Protein AF-A0A7S2C2W9-F1 (afdb_monomer_lite)

Sequence (245 aa):
WGSRRIQLAVAEPKPKQRGDPPAAFAMTLRKVENWPIHRELLNRVEADGHKLEFSAQVSFFHRPSRSFFGSTWEGRSVKAEKMEPGENSIVKMSVTLNDLVFWYTYIDDKNTLAVIELVATEFDGAQQIKLAQYACGWTFLKPFGQIGCIAGNSTETQGAYVDVRNDRADLHSDESYSSTHIFKRTPRVLAFLSDAEFAQLDETAFEDTRIQYRVLQHQRLLQARHLIYENELVGPSDIVAGMRP

Organism: NCBI:txid236787

InterPro domains:
  IPR029775 NPH4 [PTHR31043] (22-244)

Secondary structure (DSSP, 8-state):
----------PPPPPPPTTPPPEEEEEEEEEEEEEEEEHHHHHHHHHTTEEEEEEEEEEEEETTTTEEEEEEEEPPPB--SEEEE-STTEEEEEEEEEEEEEEEES---TTEEEEEEEEEEEEETTT--EEEEEEEEEEEE--SS-SS---SS-S-----BPPTTSHHHHHT-----EEEEEESS-GGGGGT--HHHHHTGGGGEEEEEEEEEEEEE-TTHHHHTTSS-TT--B-TTS--TTS--

Foldseek 3Di:
DDDDDPPPPPPQDDFDDDPDDKFKKKKWFFKKWQQKDALVVVVVLVVLQKDKWKWKKKWKAQLVQLDTDADIDIADTHDFPDWDDDPPRIITTIDTRRWMKMAIAPAADQRMKIKMWIKMWIANNVPRDTDDIDTRFIDIDRQHNDPAFDADPDPDGGAAAQDPVPNVCSSPPPPDWHKDFTFDDGPSCSSPDDPVVVVVRVVRTDPPIIITMGMHTYVVVVVVCVQDDHRHMDTPPDDGPPDDD

pLDDT: mean 82.68, std 18.8, range [31.97, 98.44]

Radius of gyration: 19.74 Å; chains: 1; bounding box: 49×64×46 Å

Structure (mmCIF, N/CA/C/O backbone):
data_AF-A0A7S2C2W9-F1
#
_entry.id   AF-A0A7S2C2W9-F1
#
loop_
_atom_site.group_PDB
_atom_site.id
_atom_site.type_symbol
_atom_site.label_atom_id
_atom_site.label_alt_id
_atom_site.label_comp_id
_atom_site.label_asym_id
_atom_site.label_entity_id
_atom_site.label_seq_id
_atom_site.pdbx_PDB_ins_code
_atom_site.Cartn_x
_atom_site.Cartn_y
_atom_site.Cartn_z
_atom_site.occupancy
_atom_site.B_iso_or_equiv
_atom_site.auth_seq_id
_atom_site.auth_comp_id
_atom_site.auth_asym_id
_atom_site.auth_atom_id
_atom_site.pdbx_PDB_model_num
ATOM 1 N N . TRP A 1 1 ? 27.564 42.684 -18.172 1.00 39.69 1 TRP A N 1
ATOM 2 C CA . TRP A 1 1 ? 27.645 41.774 -19.331 1.00 39.69 1 TRP A CA 1
ATOM 3 C C . TRP A 1 1 ? 27.464 40.355 -18.816 1.00 39.69 1 TRP A C 1
ATOM 5 O O . TRP A 1 1 ? 28.105 39.999 -17.839 1.00 39.69 1 TRP A O 1
ATOM 15 N N . GLY A 1 2 ? 26.448 39.659 -19.333 1.00 36.34 2 GLY A N 1
ATOM 16 C CA . GLY A 1 2 ? 25.687 38.621 -18.628 1.00 36.34 2 GLY A CA 1
ATOM 17 C C . GLY A 1 2 ? 26.386 37.276 -18.412 1.00 36.34 2 GLY A C 1
ATOM 18 O O . GLY A 1 2 ? 27.054 36.753 -19.300 1.00 36.34 2 GLY A O 1
ATOM 19 N N . SER A 1 3 ? 26.152 36.704 -17.229 1.00 36.47 3 SER A N 1
ATOM 20 C CA . SER A 1 3 ? 26.527 35.339 -16.860 1.00 36.47 3 SER A CA 1
ATOM 21 C C . SER A 1 3 ? 25.585 34.344 -17.550 1.00 36.47 3 SER A C 1
ATOM 23 O O . SER A 1 3 ? 24.395 34.287 -17.239 1.00 36.47 3 SER A O 1
ATOM 25 N N . ARG A 1 4 ? 26.096 33.587 -18.529 1.00 36.41 4 ARG A N 1
ATOM 26 C CA . ARG A 1 4 ? 25.366 32.476 -19.156 1.00 36.41 4 ARG A CA 1
ATOM 27 C C . ARG A 1 4 ? 25.373 31.285 -18.196 1.00 36.41 4 ARG A C 1
ATOM 29 O O . ARG A 1 4 ? 26.362 30.563 -18.118 1.00 36.41 4 ARG A O 1
ATOM 36 N N . ARG A 1 5 ? 24.259 31.055 -17.494 1.00 36.69 5 ARG A N 1
ATOM 37 C CA . ARG A 1 5 ? 23.954 29.735 -16.922 1.00 36.69 5 ARG A CA 1
ATOM 38 C C . ARG A 1 5 ? 23.759 28.762 -18.082 1.00 36.69 5 ARG A C 1
ATOM 40 O O . ARG A 1 5 ? 22.793 28.877 -18.829 1.00 36.69 5 ARG A O 1
ATOM 47 N N . ILE A 1 6 ? 24.686 27.824 -18.238 1.00 37.75 6 ILE A N 1
ATOM 48 C CA . ILE A 1 6 ? 24.498 26.656 -19.095 1.00 37.75 6 ILE A CA 1
ATOM 49 C C . ILE A 1 6 ? 23.501 25.759 -18.356 1.00 37.75 6 ILE A C 1
ATOM 51 O O . ILE A 1 6 ? 23.859 25.101 -17.383 1.00 37.75 6 ILE A O 1
ATOM 55 N N . GLN A 1 7 ? 22.235 25.780 -18.774 1.00 36.22 7 GLN A N 1
ATOM 56 C CA . GLN A 1 7 ? 21.301 24.707 -18.446 1.00 36.22 7 GLN A CA 1
ATOM 57 C C . GLN A 1 7 ? 21.780 23.466 -19.201 1.00 36.22 7 GLN A C 1
ATOM 59 O O . GLN A 1 7 ? 21.545 23.327 -20.400 1.00 36.22 7 GLN A O 1
ATOM 64 N N . LEU A 1 8 ? 22.514 22.591 -18.514 1.00 36.78 8 LEU A N 1
ATOM 65 C CA . LEU A 1 8 ? 22.706 21.225 -18.979 1.00 36.78 8 LEU A CA 1
ATOM 66 C C . LEU A 1 8 ? 21.324 20.574 -18.958 1.00 36.78 8 LEU A C 1
ATOM 68 O O . LEU A 1 8 ? 20.768 20.331 -17.889 1.00 36.78 8 LEU A O 1
ATOM 72 N N . ALA A 1 9 ? 20.747 20.363 -20.139 1.00 35.12 9 ALA A N 1
ATOM 73 C CA . ALA A 1 9 ? 19.555 19.548 -20.283 1.00 35.12 9 ALA A CA 1
ATOM 74 C C . ALA A 1 9 ? 19.862 18.173 -19.677 1.00 35.12 9 ALA A C 1
ATOM 76 O O . ALA A 1 9 ? 20.748 17.464 -20.158 1.00 35.12 9 ALA A O 1
ATOM 77 N N . VAL A 1 10 ? 19.172 17.826 -18.590 1.00 41.69 10 VAL A N 1
ATOM 78 C CA . VAL A 1 10 ? 19.202 16.470 -18.048 1.00 41.69 10 VAL A CA 1
ATOM 79 C C . VAL A 1 10 ? 18.582 15.594 -19.128 1.00 41.69 10 VAL A C 1
ATOM 81 O O . VAL A 1 10 ? 17.394 15.716 -19.417 1.00 41.69 10 VAL A O 1
ATOM 84 N N . ALA A 1 11 ? 19.410 14.800 -19.807 1.00 40.47 11 ALA A N 1
ATOM 85 C CA . ALA A 1 11 ? 18.934 13.879 -20.825 1.00 40.47 11 ALA A CA 1
ATOM 86 C C . ALA A 1 11 ? 17.889 12.958 -20.188 1.00 40.47 11 ALA A C 1
ATOM 88 O O . ALA A 1 11 ? 18.153 12.367 -19.138 1.00 40.47 11 ALA A O 1
ATOM 89 N N . GLU A 1 12 ? 16.709 12.855 -20.803 1.00 46.06 12 GLU A N 1
ATOM 90 C CA . GLU A 1 12 ? 15.703 11.902 -20.346 1.00 46.06 12 GLU A CA 1
ATOM 91 C C . GLU A 1 12 ? 16.325 10.495 -20.332 1.00 46.06 12 GLU A C 1
ATOM 93 O O . GLU A 1 12 ? 17.013 10.121 -21.295 1.00 46.06 12 GLU A O 1
ATOM 98 N N . PRO A 1 13 ? 16.146 9.718 -19.248 1.00 49.22 13 PRO A N 1
ATOM 99 C CA . PRO A 1 13 ? 16.676 8.368 -19.187 1.00 49.22 13 PRO A CA 1
ATOM 100 C C . PRO A 1 13 ? 16.093 7.554 -20.342 1.00 49.22 13 PRO A C 1
ATOM 102 O O . PRO A 1 13 ? 14.885 7.550 -20.583 1.00 49.22 13 PRO A O 1
ATOM 105 N N . LYS A 1 14 ? 16.975 6.895 -21.098 1.00 49.44 14 LYS A N 1
ATOM 106 C CA . LYS A 1 14 ? 16.555 6.021 -22.193 1.00 49.44 14 LYS A CA 1
ATOM 107 C C . LYS A 1 14 ? 15.777 4.842 -21.597 1.00 49.44 14 LYS A C 1
ATOM 109 O O . LYS A 1 14 ? 16.282 4.254 -20.642 1.00 49.44 14 LYS A O 1
ATOM 114 N N . PRO A 1 15 ? 14.612 4.475 -22.158 1.00 55.62 15 PRO A N 1
ATOM 115 C CA . PRO A 1 15 ? 13.870 3.309 -21.696 1.00 55.62 15 PRO A CA 1
ATOM 116 C C . PRO A 1 15 ? 14.732 2.052 -21.838 1.00 55.62 15 PRO A C 1
ATOM 118 O O . PRO A 1 15 ? 15.442 1.910 -22.844 1.00 55.62 15 PRO A O 1
ATOM 121 N N . LYS A 1 16 ? 14.662 1.148 -20.852 1.00 61.56 16 LYS A N 1
ATOM 122 C CA . LYS A 1 16 ? 15.378 -0.133 -20.923 1.00 61.56 16 LYS A CA 1
ATOM 123 C C . LYS A 1 16 ? 15.072 -0.895 -22.211 1.00 61.56 16 LYS A C 1
ATOM 125 O O . LYS A 1 16 ? 13.925 -1.012 -22.644 1.00 61.56 16 LYS A O 1
ATOM 130 N N . GLN A 1 17 ? 16.119 -1.448 -22.806 1.00 57.06 17 GLN A N 1
ATOM 131 C CA . GLN A 1 17 ? 16.059 -2.298 -23.984 1.00 57.06 17 GLN A CA 1
ATOM 132 C C . GLN A 1 17 ? 16.055 -3.778 -23.599 1.00 57.06 17 GLN A C 1
ATOM 134 O O . GLN A 1 17 ? 16.439 -4.190 -22.502 1.00 57.06 17 GLN A O 1
ATOM 139 N N . ARG A 1 18 ? 15.629 -4.617 -24.545 1.00 47.31 18 ARG A N 1
ATOM 140 C CA . ARG A 1 18 ? 15.662 -6.073 -24.398 1.00 47.31 18 ARG A CA 1
ATOM 141 C C . ARG A 1 18 ? 17.112 -6.535 -24.189 1.00 47.31 18 ARG A C 1
ATOM 143 O O . ARG A 1 18 ? 17.914 -6.451 -25.112 1.00 47.31 18 ARG A O 1
ATOM 150 N N . GLY A 1 19 ? 17.416 -7.046 -22.996 1.00 61.84 19 GLY A N 1
ATOM 151 C CA . GLY A 1 19 ? 18.766 -7.458 -22.586 1.00 61.84 19 GLY A CA 1
ATOM 152 C C . GLY A 1 19 ? 19.334 -6.655 -21.412 1.00 61.84 19 GLY A C 1
ATOM 153 O O . GLY A 1 19 ? 20.318 -7.090 -20.814 1.00 61.84 19 GLY A O 1
ATOM 154 N N . ASP A 1 20 ? 18.697 -5.543 -21.039 1.00 74.12 20 ASP A N 1
ATOM 155 C CA . ASP A 1 20 ? 19.118 -4.756 -19.884 1.00 74.12 20 ASP A CA 1
ATOM 156 C C . ASP A 1 20 ? 18.899 -5.513 -18.566 1.00 74.12 20 ASP A C 1
ATOM 158 O O . ASP A 1 20 ? 17.944 -6.292 -18.429 1.00 74.12 20 ASP A O 1
ATOM 162 N N . PRO A 1 21 ? 19.772 -5.302 -17.563 1.00 80.44 21 PRO A N 1
ATOM 163 C CA . PRO A 1 21 ? 19.625 -5.948 -16.272 1.00 80.44 21 PRO A CA 1
ATOM 164 C C . PRO A 1 21 ? 18.336 -5.485 -15.573 1.00 80.44 21 PRO A C 1
ATOM 166 O O . PRO A 1 21 ? 17.936 -4.319 -15.698 1.00 80.44 21 PRO A O 1
ATOM 169 N N . PRO A 1 22 ? 17.686 -6.364 -14.791 1.00 87.88 22 PRO A N 1
ATOM 170 C CA . PRO A 1 22 ? 16.532 -5.971 -13.996 1.00 87.88 22 PRO A CA 1
ATOM 171 C C . PRO A 1 22 ? 16.938 -4.943 -12.937 1.00 87.88 22 PRO A C 1
ATOM 173 O O . PRO A 1 22 ? 18.094 -4.875 -12.521 1.00 87.88 22 PRO A O 1
ATOM 176 N N . ALA A 1 23 ? 15.978 -4.133 -12.501 1.00 86.62 23 ALA A N 1
ATOM 177 C CA . ALA A 1 23 ? 16.133 -3.292 -11.322 1.00 86.62 23 ALA A CA 1
ATOM 178 C C . ALA A 1 23 ? 15.513 -4.001 -10.118 1.00 86.62 23 ALA A C 1
ATOM 180 O O . ALA A 1 23 ? 14.533 -4.730 -10.264 1.00 86.62 23 ALA A O 1
ATOM 181 N N . ALA A 1 24 ? 16.080 -3.775 -8.940 1.00 89.19 24 ALA A N 1
ATOM 182 C CA . ALA A 1 24 ? 15.547 -4.265 -7.682 1.00 89.19 24 ALA A CA 1
ATOM 183 C C . ALA A 1 24 ? 15.365 -3.113 -6.707 1.00 89.19 24 ALA A C 1
ATOM 185 O O . ALA A 1 24 ? 16.184 -2.191 -6.668 1.00 89.19 24 ALA A O 1
ATOM 186 N N . PHE A 1 25 ? 14.317 -3.201 -5.903 1.00 90.38 25 PHE A N 1
ATOM 187 C CA . PHE A 1 25 ? 13.898 -2.134 -5.016 1.00 90.38 25 PHE A CA 1
ATOM 188 C C . PHE A 1 25 ? 13.576 -2.669 -3.626 1.00 90.38 25 PHE A C 1
ATOM 190 O O . PHE A 1 25 ? 13.183 -3.824 -3.456 1.00 90.38 25 PHE A O 1
ATOM 197 N N . ALA A 1 26 ? 13.737 -1.788 -2.648 1.00 90.69 26 ALA A N 1
ATOM 198 C CA . ALA A 1 26 ? 13.223 -1.938 -1.302 1.00 90.69 26 ALA A CA 1
ATOM 199 C C . ALA A 1 26 ? 12.369 -0.707 -0.982 1.00 90.69 26 ALA A C 1
ATOM 201 O O . ALA A 1 26 ? 12.822 0.427 -1.150 1.00 90.69 26 ALA A O 1
ATOM 202 N N . MET A 1 27 ? 11.141 -0.927 -0.530 1.00 91.81 27 MET A N 1
ATOM 203 C CA . MET A 1 27 ? 10.224 0.114 -0.095 1.00 91.81 27 MET A CA 1
ATOM 204 C C . MET A 1 27 ? 9.918 -0.044 1.382 1.00 91.81 27 MET A C 1
ATOM 206 O O . MET A 1 27 ? 9.445 -1.092 1.810 1.00 91.81 27 MET A O 1
ATOM 210 N N . THR A 1 28 ? 10.127 1.022 2.140 1.00 92.50 28 THR A N 1
ATOM 211 C CA . THR A 1 28 ? 9.686 1.120 3.527 1.00 92.50 28 THR A CA 1
ATOM 212 C C . THR A 1 28 ? 8.385 1.909 3.579 1.00 92.50 28 THR A C 1
ATOM 214 O O . THR A 1 28 ? 8.340 3.042 3.096 1.00 92.50 28 THR A O 1
ATOM 217 N N . LEU A 1 29 ? 7.351 1.340 4.196 1.00 94.50 29 LEU A N 1
ATOM 218 C CA . LEU A 1 29 ? 6.124 2.035 4.582 1.00 94.50 29 LEU A CA 1
ATOM 219 C C . LEU A 1 29 ? 6.177 2.249 6.092 1.00 94.50 29 LEU A C 1
ATOM 221 O O . LEU A 1 29 ? 6.049 1.304 6.868 1.00 94.50 29 LEU A O 1
ATOM 225 N N . ARG A 1 30 ? 6.434 3.484 6.524 1.00 93.56 30 ARG A N 1
ATOM 226 C CA . ARG A 1 30 ? 6.734 3.762 7.933 1.00 93.56 30 ARG A CA 1
ATOM 227 C C . ARG A 1 30 ? 5.470 3.986 8.742 1.00 93.56 30 ARG A C 1
ATOM 229 O O . ARG A 1 30 ? 5.203 3.260 9.693 1.00 93.56 30 ARG A O 1
ATOM 236 N N . LYS A 1 31 ? 4.708 5.015 8.382 1.00 95.38 31 LYS A N 1
ATOM 237 C CA . LYS A 1 31 ? 3.634 5.544 9.220 1.00 95.38 31 LYS A CA 1
ATOM 238 C C . LYS A 1 31 ? 2.563 6.203 8.373 1.00 95.38 31 LYS A C 1
ATOM 240 O O . LYS A 1 31 ? 2.883 6.859 7.384 1.00 95.38 31 LYS A O 1
ATOM 245 N N . VAL A 1 32 ? 1.315 6.072 8.796 1.00 96.81 32 VAL A N 1
ATOM 246 C CA . VAL A 1 32 ? 0.194 6.855 8.285 1.00 96.81 32 VAL A CA 1
ATOM 247 C C . VAL A 1 32 ? -0.273 7.803 9.382 1.00 96.81 32 VAL A C 1
ATOM 249 O O . VAL A 1 32 ? -0.532 7.395 10.518 1.00 96.81 32 VAL A O 1
ATOM 252 N N . GLU A 1 33 ? -0.369 9.082 9.040 1.00 94.00 33 GLU A N 1
ATOM 253 C CA . GLU A 1 33 ? -0.902 10.117 9.920 1.00 94.00 33 GLU A CA 1
ATOM 254 C C . GLU A 1 33 ? -2.310 10.497 9.483 1.00 94.00 33 GLU A C 1
ATOM 256 O O . GLU A 1 33 ? -2.599 10.564 8.288 1.00 94.00 33 GLU A O 1
ATOM 261 N N . ASN A 1 34 ? -3.174 10.739 10.472 1.00 94.69 34 ASN A N 1
ATOM 262 C CA . ASN A 1 34 ? -4.567 11.137 10.291 1.00 94.69 34 ASN A CA 1
ATOM 263 C C . ASN A 1 34 ? -5.410 10.174 9.447 1.00 94.69 34 ASN A C 1
ATOM 265 O O . ASN A 1 34 ? -6.331 10.615 8.769 1.00 94.69 34 ASN A O 1
ATOM 269 N N . TRP A 1 35 ? -5.137 8.868 9.511 1.00 95.75 35 TRP A N 1
ATOM 270 C CA . TRP A 1 35 ? -5.886 7.851 8.776 1.00 95.75 35 TRP A CA 1
ATOM 271 C C . TRP A 1 35 ? -7.387 7.957 9.107 1.00 95.75 35 TRP A C 1
ATOM 273 O O . TRP A 1 35 ? -7.767 7.736 10.262 1.00 95.75 35 TRP A O 1
ATOM 283 N N . PRO A 1 36 ? -8.246 8.307 8.131 1.00 93.81 36 PRO A N 1
ATOM 284 C CA . PRO A 1 36 ? -9.648 8.594 8.386 1.00 93.81 36 PRO A CA 1
ATOM 285 C C . PRO A 1 36 ? -10.472 7.309 8.464 1.00 93.81 36 PRO A C 1
ATOM 287 O O . PRO A 1 36 ? -10.499 6.514 7.525 1.00 93.81 36 PRO A O 1
ATOM 290 N N . ILE A 1 37 ? -11.195 7.134 9.569 1.00 94.50 37 ILE A N 1
ATOM 291 C CA . ILE A 1 37 ? -12.136 6.030 9.783 1.00 94.50 37 ILE A CA 1
ATOM 292 C C . ILE A 1 37 ? -13.495 6.595 10.183 1.00 94.50 37 ILE A C 1
ATOM 294 O O . ILE A 1 37 ? -13.585 7.495 11.017 1.00 94.50 37 ILE A O 1
ATOM 298 N N . HIS A 1 38 ? -14.571 6.067 9.596 1.00 93.00 38 HIS A N 1
ATOM 299 C CA . HIS A 1 38 ? -15.921 6.488 9.960 1.00 93.00 38 HIS A CA 1
ATOM 300 C C . HIS A 1 38 ? -16.279 5.985 11.363 1.00 93.00 38 HIS A C 1
ATOM 302 O O . HIS A 1 38 ? -16.115 4.804 11.672 1.00 93.00 38 HIS A O 1
ATOM 308 N N . ARG A 1 39 ? -16.810 6.865 12.211 1.00 93.19 39 ARG A N 1
ATOM 309 C CA . ARG A 1 39 ? -17.171 6.555 13.601 1.00 93.19 39 ARG A CA 1
ATOM 310 C C . ARG A 1 39 ? -18.211 5.444 13.695 1.00 93.19 39 ARG A C 1
ATOM 312 O O . ARG A 1 39 ? -18.143 4.637 14.608 1.00 93.19 39 ARG A O 1
ATOM 319 N N . GLU A 1 40 ? -19.125 5.352 12.732 1.00 93.75 40 GLU A N 1
ATOM 320 C CA . GLU A 1 40 ? -20.111 4.262 12.693 1.00 93.75 40 GLU A CA 1
ATOM 321 C C . GLU A 1 40 ? -19.459 2.885 12.539 1.00 93.75 40 GLU A C 1
ATOM 323 O O . GLU A 1 40 ? -19.926 1.927 13.147 1.00 93.75 40 GLU A O 1
ATOM 328 N N . LEU A 1 41 ? -18.362 2.784 11.775 1.00 94.12 41 LEU A N 1
ATOM 329 C CA . LEU A 1 41 ? -17.625 1.529 11.647 1.00 94.12 41 LEU A CA 1
ATOM 330 C C . LEU A 1 41 ? -17.014 1.134 12.994 1.00 94.12 41 LEU A C 1
ATOM 332 O O . LEU A 1 41 ? -17.138 -0.017 13.396 1.00 94.12 41 LEU A O 1
ATOM 336 N N . LEU A 1 42 ? -16.411 2.092 13.702 1.00 93.31 42 LEU A N 1
ATOM 337 C CA . LEU A 1 42 ? -15.830 1.859 15.026 1.00 93.31 42 LEU A CA 1
ATOM 338 C C . LEU A 1 42 ? -16.892 1.437 16.037 1.00 93.31 42 LEU A C 1
ATOM 340 O O . LEU A 1 42 ? -16.731 0.409 16.684 1.00 93.31 42 LEU A O 1
ATOM 344 N N . ASN A 1 43 ? -17.998 2.180 16.106 1.00 93.81 43 ASN A N 1
ATOM 345 C CA . ASN A 1 43 ? -19.098 1.892 17.021 1.00 93.81 43 ASN A CA 1
ATOM 346 C C . ASN A 1 43 ? -19.697 0.503 16.767 1.00 93.81 43 ASN A C 1
ATOM 348 O O . ASN A 1 43 ? -20.010 -0.203 17.719 1.00 93.81 43 ASN A O 1
ATOM 352 N N . ARG A 1 44 ? -19.858 0.107 15.495 1.00 95.50 44 ARG A N 1
ATOM 353 C CA . ARG A 1 44 ? -20.361 -1.225 15.134 1.00 95.50 44 ARG A CA 1
ATOM 354 C C . ARG A 1 44 ? -19.396 -2.320 15.584 1.00 95.50 44 ARG A C 1
ATOM 356 O O . ARG A 1 44 ? -19.813 -3.242 16.267 1.00 95.50 44 ARG A O 1
ATOM 363 N N . VAL A 1 45 ? -18.116 -2.191 15.229 1.00 94.81 45 VAL A N 1
ATOM 364 C CA . VAL A 1 45 ? -17.080 -3.168 15.601 1.00 94.81 45 VAL A CA 1
ATOM 365 C C . VAL A 1 45 ? -17.006 -3.322 17.121 1.00 94.81 45 VAL A C 1
ATOM 367 O O . VAL A 1 45 ? -16.953 -4.439 17.624 1.00 94.81 45 VAL A O 1
ATOM 370 N N . GLU A 1 46 ? -17.021 -2.212 17.858 1.00 92.38 46 GLU A N 1
ATOM 371 C CA . GLU A 1 46 ? -16.968 -2.229 19.319 1.00 92.38 46 GLU A CA 1
ATOM 372 C C . GLU A 1 46 ? -18.223 -2.862 19.936 1.00 92.38 46 GLU A C 1
ATOM 374 O O . GLU A 1 46 ? -18.103 -3.679 20.849 1.00 92.38 46 GLU A O 1
ATOM 379 N N . ALA A 1 47 ? -19.414 -2.541 19.419 1.00 93.94 47 ALA A N 1
ATOM 380 C CA . ALA A 1 47 ? -20.675 -3.116 19.890 1.00 93.94 47 ALA A CA 1
ATOM 381 C C . ALA A 1 47 ? -20.727 -4.643 19.722 1.00 93.94 47 ALA A C 1
ATOM 383 O O . ALA A 1 47 ? -21.289 -5.331 20.575 1.00 93.94 47 ALA A O 1
ATOM 384 N N . ASP A 1 48 ? -20.096 -5.163 18.669 1.00 94.19 48 ASP A N 1
ATOM 385 C CA . ASP A 1 48 ? -20.001 -6.598 18.396 1.00 94.19 48 ASP A CA 1
ATOM 386 C C . ASP A 1 48 ? -18.871 -7.285 19.201 1.00 94.19 48 ASP A C 1
ATOM 388 O O . ASP A 1 48 ? -18.683 -8.497 19.114 1.00 94.19 48 ASP A O 1
ATOM 392 N N . GLY A 1 49 ? -18.104 -6.542 20.013 1.00 92.62 49 GLY A N 1
ATOM 393 C CA . GLY A 1 49 ? -16.950 -7.073 20.752 1.00 92.62 49 GLY A CA 1
ATOM 394 C C . GLY A 1 49 ? -15.758 -7.430 19.853 1.00 92.62 49 GLY A C 1
ATOM 395 O O . GLY A 1 49 ? -14.868 -8.188 20.249 1.00 92.62 49 GLY A O 1
ATOM 396 N N . HIS A 1 50 ? -15.742 -6.901 18.632 1.00 95.94 50 HIS A N 1
ATOM 397 C CA . HIS A 1 50 ? -14.689 -7.098 17.647 1.00 95.94 50 HIS A CA 1
ATOM 398 C C . HIS A 1 50 ? -13.585 -6.044 17.807 1.00 95.94 50 HIS A C 1
ATOM 400 O O . HIS A 1 50 ? -13.669 -5.109 18.607 1.00 95.94 50 HIS A O 1
ATOM 406 N N . LYS A 1 51 ? -12.509 -6.185 17.031 1.00 94.19 51 LYS A N 1
ATOM 407 C CA . LYS A 1 51 ? -11.421 -5.201 16.962 1.00 94.19 51 LYS A CA 1
ATOM 408 C C . LYS A 1 51 ? -11.097 -4.835 15.519 1.00 94.19 51 LYS A C 1
ATOM 410 O O . LYS A 1 51 ? -11.259 -5.655 14.618 1.00 94.19 51 LYS A O 1
ATOM 415 N N . LEU A 1 52 ? -10.580 -3.625 15.317 1.00 95.50 52 LEU A N 1
ATOM 416 C CA . LEU A 1 52 ? -9.991 -3.200 14.048 1.00 95.50 52 LEU A CA 1
ATOM 417 C C . LEU A 1 52 ? -8.470 -3.169 14.141 1.00 95.50 52 LEU A C 1
ATOM 419 O O . LEU A 1 52 ? -7.901 -2.626 15.089 1.00 95.50 52 LEU A O 1
ATOM 423 N N . GLU A 1 53 ? -7.829 -3.709 13.115 1.00 96.44 53 GLU A N 1
ATOM 424 C CA . GLU A 1 53 ? -6.396 -3.572 12.871 1.00 96.44 53 GLU A CA 1
ATOM 425 C C . GLU A 1 53 ? -6.159 -3.016 11.467 1.00 96.44 53 GLU A C 1
ATOM 427 O O . GLU A 1 53 ? -7.010 -3.106 10.586 1.00 96.44 53 GLU A O 1
ATOM 432 N N . PHE A 1 54 ? -5.003 -2.405 11.263 1.00 97.56 54 PHE A N 1
ATOM 433 C CA . PHE A 1 54 ? -4.668 -1.612 10.090 1.00 97.56 54 PHE A CA 1
ATOM 434 C C . PHE A 1 54 ? -3.469 -2.220 9.383 1.00 97.56 54 PHE A C 1
ATOM 436 O O . PHE A 1 54 ? -2.561 -2.731 10.027 1.00 97.56 54 PHE A O 1
ATOM 443 N N . SER A 1 55 ? -3.463 -2.162 8.059 1.00 97.38 55 SER A N 1
ATOM 444 C CA . SER A 1 55 ? -2.368 -2.668 7.228 1.00 97.38 55 SER A CA 1
ATOM 445 C C . SER A 1 55 ? -2.322 -1.906 5.908 1.00 97.38 55 SER A C 1
ATOM 447 O O . SER A 1 55 ? -3.323 -1.322 5.487 1.00 97.38 55 SER A O 1
ATOM 449 N N . ALA A 1 56 ? -1.173 -1.915 5.242 1.00 97.69 56 ALA A N 1
ATOM 450 C CA . ALA A 1 56 ? -1.070 -1.450 3.865 1.00 97.69 56 ALA A CA 1
ATOM 451 C C . ALA A 1 56 ? -0.993 -2.646 2.913 1.00 97.69 56 ALA A C 1
ATOM 453 O O . ALA A 1 56 ? -0.361 -3.651 3.229 1.00 97.69 56 ALA A O 1
ATOM 454 N N . GLN A 1 57 ? -1.596 -2.524 1.737 1.00 97.94 57 GLN A N 1
ATOM 455 C CA . GLN A 1 57 ? -1.397 -3.452 0.629 1.00 97.94 57 GLN A CA 1
ATOM 456 C C . GLN A 1 57 ? -0.651 -2.752 -0.495 1.00 97.94 57 GLN A C 1
ATOM 458 O O . GLN A 1 57 ? -0.877 -1.570 -0.750 1.00 97.94 57 GLN A O 1
ATOM 463 N N . VAL A 1 58 ? 0.231 -3.475 -1.174 1.00 98.31 58 VAL A N 1
ATOM 464 C CA . VAL A 1 58 ? 1.008 -2.953 -2.299 1.00 98.31 58 VAL A CA 1
ATOM 465 C C . VAL A 1 58 ? 0.719 -3.798 -3.524 1.00 98.31 58 VAL A C 1
ATOM 467 O O . VAL A 1 58 ? 0.733 -5.022 -3.451 1.00 98.31 58 VAL A O 1
ATOM 470 N N . SER A 1 59 ? 0.460 -3.149 -4.653 1.00 98.12 59 SER A N 1
ATOM 471 C CA . SER A 1 59 ? 0.251 -3.800 -5.949 1.00 98.12 59 SER A CA 1
ATOM 472 C C . SER A 1 59 ? 0.846 -2.956 -7.073 1.00 98.12 59 SER A C 1
ATOM 474 O O . SER A 1 59 ? 1.149 -1.777 -6.875 1.00 98.12 59 SER A O 1
ATOM 476 N N . PHE A 1 60 ? 1.008 -3.529 -8.265 1.00 97.69 60 PHE A N 1
ATOM 477 C CA . PHE A 1 60 ? 1.435 -2.767 -9.437 1.00 97.69 60 PHE A CA 1
ATOM 478 C C . PHE A 1 60 ? 0.292 -2.520 -10.409 1.00 97.69 60 PHE A C 1
ATOM 480 O O . PHE A 1 60 ? -0.550 -3.387 -10.635 1.00 97.69 60 PHE A O 1
ATOM 487 N N . PHE A 1 61 ? 0.287 -1.333 -11.017 1.00 97.44 61 PHE A N 1
ATOM 488 C CA . PHE A 1 61 ? -0.707 -0.931 -12.007 1.00 97.44 61 PHE A CA 1
ATOM 489 C C . PHE A 1 61 ? -0.037 -0.313 -13.231 1.00 97.44 61 PHE A C 1
ATOM 491 O O . PHE A 1 61 ? 0.771 0.607 -13.107 1.00 97.44 61 PHE A O 1
ATOM 498 N N . HIS A 1 62 ? -0.396 -0.786 -14.421 1.00 95.44 62 HIS A N 1
ATOM 499 C CA . HIS A 1 62 ? 0.088 -0.241 -15.684 1.00 95.44 62 HIS A CA 1
ATOM 500 C C . HIS A 1 62 ? -1.004 0.632 -16.308 1.00 95.44 62 HIS A C 1
ATOM 502 O O . HIS A 1 62 ? -2.040 0.134 -16.757 1.00 95.44 62 HIS A O 1
ATOM 508 N N . ARG A 1 63 ? -0.789 1.954 -16.323 1.00 94.44 63 ARG A N 1
ATOM 509 C CA . ARG A 1 63 ? -1.808 2.919 -16.772 1.00 94.44 63 ARG A CA 1
ATOM 510 C C . ARG A 1 63 ? -2.278 2.716 -18.218 1.00 94.44 63 ARG A C 1
ATOM 512 O O . ARG A 1 63 ? -3.489 2.745 -18.419 1.00 94.44 63 ARG A O 1
ATOM 519 N N . PRO A 1 64 ? -1.401 2.484 -19.217 1.00 93.88 64 PRO A N 1
ATOM 520 C CA . PRO A 1 64 ? -1.822 2.344 -20.608 1.00 93.88 64 PRO A CA 1
ATOM 521 C C . PRO A 1 64 ? -2.740 1.139 -20.839 1.00 93.88 64 PRO A C 1
ATOM 523 O O . PRO A 1 64 ? -3.723 1.260 -21.564 1.00 93.88 64 PRO A O 1
ATOM 526 N N . SER A 1 65 ? -2.468 -0.006 -20.196 1.00 95.25 65 SER A N 1
ATOM 527 C CA . SER A 1 65 ? -3.347 -1.187 -20.277 1.00 95.25 65 SER A CA 1
ATOM 528 C C . SER A 1 65 ? -4.479 -1.183 -19.250 1.00 95.25 65 SER A C 1
ATOM 530 O O . SER A 1 65 ? -5.342 -2.055 -19.302 1.00 95.25 65 SER A O 1
ATOM 532 N N . ARG A 1 66 ? -4.483 -0.216 -18.323 1.00 96.38 66 ARG A N 1
ATOM 533 C CA . ARG A 1 66 ? -5.476 -0.054 -17.252 1.00 96.38 66 ARG A CA 1
ATOM 534 C C . ARG A 1 66 ? -5.655 -1.306 -16.391 1.00 96.38 66 ARG A C 1
ATOM 536 O O . ARG A 1 66 ? -6.765 -1.636 -15.979 1.00 96.38 66 ARG A O 1
ATOM 543 N N . SER A 1 67 ? -4.560 -2.011 -16.123 1.00 96.81 67 SER A N 1
ATOM 544 C CA . SER A 1 67 ? -4.592 -3.311 -15.453 1.00 96.81 67 SER A CA 1
ATOM 545 C C . SER A 1 67 ? -3.587 -3.397 -14.312 1.00 96.81 67 SER A C 1
ATOM 547 O O . SER A 1 67 ? -2.453 -2.922 -14.425 1.00 96.81 67 SER A O 1
ATOM 549 N N . PHE A 1 68 ? -3.999 -4.069 -13.237 1.00 97.44 68 PHE A N 1
ATOM 550 C CA . PHE A 1 68 ? -3.082 -4.541 -12.205 1.00 97.44 68 PHE A CA 1
ATOM 551 C C . PHE A 1 68 ? -2.296 -5.755 -12.710 1.00 97.44 68 PHE A C 1
ATOM 553 O O . PHE A 1 68 ? -2.799 -6.518 -13.538 1.00 97.44 68 PHE A O 1
ATOM 560 N N . PHE A 1 69 ? -1.068 -5.924 -12.229 1.00 95.69 69 PHE A N 1
ATOM 561 C CA . PHE A 1 69 ? -0.203 -7.055 -12.572 1.00 95.69 69 PHE A CA 1
ATOM 562 C C . PHE A 1 69 ? 0.753 -7.385 -11.417 1.00 95.69 69 PHE A C 1
ATOM 564 O O . PHE A 1 69 ? 0.885 -6.605 -10.474 1.00 95.69 69 PHE A O 1
ATOM 571 N N . GLY A 1 70 ? 1.440 -8.526 -11.517 1.00 93.38 70 GLY A N 1
ATOM 572 C CA . GLY A 1 70 ? 2.296 -9.035 -10.443 1.00 93.38 70 GLY A CA 1
ATOM 573 C C . GLY A 1 70 ? 1.481 -9.624 -9.290 1.00 93.38 70 GLY A C 1
ATOM 574 O O . GLY A 1 70 ? 0.306 -9.962 -9.461 1.00 93.38 70 GLY A O 1
ATOM 575 N N . SER A 1 71 ? 2.116 -9.770 -8.127 1.00 95.06 71 SER A N 1
ATOM 576 C CA . SER A 1 71 ? 1.415 -10.122 -6.889 1.00 95.06 71 SER A CA 1
ATOM 577 C C . SER A 1 71 ? 0.911 -8.869 -6.162 1.00 95.06 71 SER A C 1
ATOM 579 O O . SER A 1 71 ? 1.326 -7.747 -6.457 1.00 95.06 71 SER A O 1
ATOM 581 N N . THR A 1 72 ? 0.010 -9.069 -5.200 1.00 96.69 72 THR A N 1
ATOM 582 C CA . THR A 1 72 ? -0.316 -8.063 -4.186 1.00 96.69 72 THR A CA 1
ATOM 583 C C . THR A 1 72 ? 0.331 -8.500 -2.885 1.00 96.69 72 THR A C 1
ATOM 585 O O . THR A 1 72 ? 0.107 -9.623 -2.438 1.00 96.69 72 THR A O 1
ATOM 588 N N . TRP A 1 73 ? 1.110 -7.616 -2.278 1.00 97.44 73 TRP A N 1
ATOM 589 C CA . TRP A 1 73 ? 1.670 -7.836 -0.950 1.00 97.44 73 TRP A CA 1
ATOM 590 C C . TRP A 1 73 ? 0.750 -7.229 0.113 1.00 97.44 73 TRP A C 1
ATOM 592 O O . TRP A 1 73 ? 0.238 -6.124 -0.075 1.00 97.44 73 TRP A O 1
ATOM 602 N N . GLU A 1 74 ? 0.533 -7.950 1.214 1.00 95.69 74 GLU A N 1
ATOM 603 C CA . GLU A 1 74 ? -0.260 -7.511 2.368 1.00 95.69 74 GLU A CA 1
ATOM 604 C C . GLU A 1 74 ? 0.668 -7.316 3.570 1.00 95.69 74 GLU A C 1
ATOM 606 O O . GLU A 1 74 ? 1.399 -8.223 3.967 1.00 95.69 74 GLU A O 1
ATOM 611 N N . GLY A 1 75 ? 0.643 -6.113 4.136 1.00 94.81 75 GLY A N 1
ATOM 612 C CA . GLY A 1 75 ? 1.419 -5.762 5.313 1.00 94.81 75 GLY A CA 1
ATOM 613 C C . GLY A 1 75 ? 0.877 -6.353 6.599 1.00 94.81 75 GLY A C 1
ATOM 614 O O . GLY A 1 75 ? -0.208 -6.938 6.663 1.00 94.81 75 GLY A O 1
ATOM 615 N N . ARG A 1 76 ? 1.648 -6.177 7.670 1.00 92.75 76 ARG A N 1
ATOM 616 C CA . ARG A 1 76 ? 1.258 -6.695 8.980 1.00 92.75 76 ARG A CA 1
ATOM 617 C C . ARG A 1 76 ? 0.050 -5.926 9.498 1.00 92.75 76 ARG A C 1
ATOM 619 O O . ARG A 1 76 ? -0.041 -4.709 9.356 1.00 92.75 76 ARG A O 1
ATOM 626 N N . SER A 1 77 ? -0.861 -6.646 10.144 1.00 93.19 77 SER A N 1
ATOM 627 C CA . SER A 1 77 ? -1.970 -6.023 10.863 1.00 93.19 77 SER A CA 1
ATOM 628 C C . SER A 1 77 ? -1.452 -5.414 12.169 1.00 93.19 77 SER A C 1
ATOM 630 O O . SER A 1 77 ? -0.837 -6.098 12.988 1.00 93.19 77 SER A O 1
ATOM 632 N N . VAL A 1 78 ? -1.662 -4.110 12.341 1.00 95.31 78 VAL A N 1
ATOM 633 C CA . VAL A 1 78 ? -1.215 -3.331 13.502 1.00 95.31 78 VAL A CA 1
ATOM 634 C C . VAL A 1 78 ? -2.371 -2.557 14.126 1.00 95.31 78 VAL A C 1
ATOM 636 O O . VAL A 1 78 ? -3.358 -2.227 13.473 1.00 95.31 78 VAL A O 1
ATOM 639 N N . LYS A 1 79 ? -2.264 -2.237 15.413 1.00 94.50 79 LYS A N 1
ATOM 640 C CA . LYS A 1 79 ? -3.253 -1.398 16.103 1.00 94.50 79 LYS A CA 1
ATOM 641 C C . LYS A 1 79 ? -2.952 0.082 15.875 1.00 94.50 79 LYS A C 1
ATOM 643 O O . LYS A 1 79 ? -1.799 0.460 15.682 1.00 94.50 79 LYS A O 1
ATOM 648 N N . ALA A 1 80 ? -3.982 0.920 15.953 1.00 93.25 80 ALA A N 1
ATOM 649 C CA . ALA A 1 80 ? -3.785 2.364 16.005 1.00 93.25 80 ALA A CA 1
ATOM 650 C C . ALA A 1 80 ? -3.092 2.767 17.317 1.00 93.25 80 ALA A C 1
ATOM 652 O O . ALA A 1 80 ? -3.443 2.281 18.392 1.00 93.25 80 ALA A O 1
ATOM 653 N N . GLU A 1 81 ? -2.117 3.668 17.226 1.00 91.44 81 GLU A N 1
ATOM 654 C CA . GLU A 1 81 ? -1.379 4.197 18.380 1.00 91.44 81 GLU A CA 1
ATOM 655 C C . GLU A 1 81 ? -2.146 5.322 19.071 1.00 91.44 81 GLU A C 1
ATOM 657 O O . GLU A 1 81 ? -2.105 5.473 20.292 1.00 91.44 81 GLU A O 1
ATOM 662 N N . LYS A 1 82 ? -2.813 6.147 18.262 1.00 88.75 82 LYS A N 1
ATOM 663 C CA . LYS A 1 82 ? -3.572 7.314 18.700 1.00 88.75 82 LYS A CA 1
ATOM 664 C C . LYS A 1 82 ? -4.861 7.410 17.912 1.00 88.75 82 LYS A C 1
ATOM 666 O O . LYS A 1 82 ? -4.883 7.128 16.713 1.00 88.75 82 LYS A O 1
ATOM 671 N N . MET A 1 83 ? -5.900 7.850 18.607 1.00 91.12 83 MET A N 1
ATOM 672 C CA . MET A 1 83 ? -7.230 8.072 18.072 1.00 91.12 83 MET A CA 1
ATOM 673 C C . MET A 1 83 ? -7.674 9.477 18.462 1.00 91.12 83 MET A C 1
ATOM 675 O O . MET A 1 83 ? -7.787 9.788 19.646 1.00 91.12 83 MET A O 1
ATOM 679 N N . GLU A 1 84 ? -7.910 10.318 17.463 1.00 89.88 84 GLU A N 1
ATOM 680 C CA . GLU A 1 84 ? -8.307 11.710 17.650 1.00 89.88 84 GLU A CA 1
ATOM 681 C C . GLU A 1 84 ? -9.659 11.969 16.970 1.00 89.88 84 GLU A C 1
ATOM 683 O O . GLU A 1 84 ? -9.949 11.403 15.906 1.00 89.88 84 GLU A O 1
ATOM 688 N N . PRO A 1 85 ? -10.530 12.798 17.569 1.00 86.62 85 PRO A N 1
ATOM 689 C CA . PRO A 1 85 ? -11.777 13.179 16.926 1.00 86.62 85 PRO A CA 1
ATOM 690 C C . PRO A 1 85 ? -11.485 13.994 15.658 1.00 86.62 85 PRO A C 1
ATOM 692 O O . PRO A 1 85 ? -10.724 14.956 15.686 1.00 86.62 85 PRO A O 1
ATOM 695 N N . GLY A 1 86 ? -12.109 13.609 14.545 1.00 81.00 86 GLY A N 1
ATOM 696 C CA . GLY A 1 86 ? -12.179 14.405 13.323 1.00 81.00 86 GLY A CA 1
ATOM 697 C C . GLY A 1 86 ? -13.556 15.049 13.144 1.00 81.00 86 GLY A C 1
ATOM 698 O O . GLY A 1 86 ? -14.474 14.861 13.950 1.00 81.00 86 GLY A O 1
ATOM 699 N N . GLU A 1 87 ? -13.702 15.805 12.061 1.00 82.31 87 GLU A N 1
ATOM 700 C CA . GLU A 1 87 ? -14.975 16.403 11.648 1.00 82.31 87 GLU A CA 1
ATOM 701 C C . GLU A 1 87 ? -15.906 15.370 10.989 1.00 82.31 87 GLU A C 1
ATOM 703 O O . GLU A 1 87 ? -15.461 14.309 10.556 1.00 82.31 87 GLU A O 1
ATOM 708 N N . ASN A 1 88 ? -17.205 15.679 10.888 1.00 82.31 88 ASN A N 1
ATOM 709 C CA . ASN A 1 88 ? -18.191 14.911 10.107 1.00 82.31 88 ASN A CA 1
ATOM 710 C C . ASN A 1 88 ? -18.177 13.392 10.361 1.00 82.31 88 ASN A C 1
ATOM 712 O O . ASN A 1 88 ? -18.112 12.595 9.429 1.00 82.31 88 ASN A O 1
ATOM 716 N N . SER A 1 89 ? -18.221 12.985 11.633 1.00 87.25 89 SER A N 1
ATOM 717 C CA . SER A 1 89 ? -18.199 11.570 12.041 1.00 87.25 89 SER A CA 1
ATOM 718 C C . SER A 1 89 ? -16.929 10.808 11.644 1.00 87.25 89 SER A C 1
ATOM 720 O O . SER A 1 89 ? -16.922 9.580 11.683 1.00 87.25 89 SER A O 1
ATOM 722 N N . ILE A 1 90 ? -15.835 11.500 11.325 1.00 90.50 90 ILE A N 1
ATOM 723 C CA . ILE A 1 90 ? -14.528 10.882 11.110 1.00 90.50 90 ILE A CA 1
ATOM 724 C C . ILE A 1 90 ? -13.747 10.825 12.421 1.00 90.50 90 ILE A C 1
ATOM 726 O O . ILE A 1 90 ? -13.835 11.686 13.298 1.00 90.50 90 ILE A O 1
ATOM 730 N N . VAL A 1 91 ? -12.970 9.766 12.555 1.00 92.81 91 VAL A N 1
ATOM 731 C CA . VAL A 1 91 ? -11.939 9.584 13.564 1.00 92.81 91 VAL A CA 1
ATOM 732 C C . VAL A 1 91 ? -10.609 9.504 12.828 1.00 92.81 91 VAL A C 1
ATOM 734 O O . VAL A 1 91 ? -10.489 8.769 11.849 1.00 92.81 91 VAL A O 1
ATOM 737 N N . LYS A 1 92 ? -9.622 10.271 13.290 1.00 93.69 92 LYS A N 1
ATOM 738 C CA . LYS A 1 92 ? -8.269 10.292 12.736 1.00 93.69 92 LYS A CA 1
ATOM 739 C C . LYS A 1 92 ? -7.386 9.352 13.547 1.00 93.69 92 LYS A C 1
ATOM 741 O O . LYS A 1 92 ? -7.308 9.473 14.769 1.00 93.69 92 LYS A O 1
ATOM 746 N N . MET A 1 93 ? -6.729 8.415 12.873 1.00 94.06 93 MET A N 1
ATOM 747 C CA . MET A 1 93 ? -5.844 7.447 13.514 1.00 94.06 93 MET A CA 1
ATOM 748 C C . MET A 1 93 ? -4.389 7.649 13.111 1.00 94.06 93 MET A C 1
ATOM 750 O O . MET A 1 93 ? -4.077 7.937 11.956 1.00 94.06 93 MET A O 1
ATOM 754 N N . SER A 1 94 ? -3.485 7.471 14.072 1.00 95.62 94 SER A N 1
ATOM 755 C CA . SER A 1 94 ? -2.051 7.379 13.802 1.00 95.62 94 SER A CA 1
ATOM 756 C C . SER A 1 94 ? -1.629 5.918 13.861 1.00 95.62 94 SER A C 1
ATOM 758 O O . SER A 1 94 ? -1.887 5.243 14.860 1.00 95.62 94 SER A O 1
ATOM 760 N N . VAL A 1 95 ? -1.022 5.427 12.782 1.00 96.81 95 VAL A N 1
ATOM 761 C CA . VAL A 1 95 ? -0.673 4.012 12.622 1.00 96.81 95 VAL A CA 1
ATOM 762 C C . VAL A 1 95 ? 0.773 3.901 12.159 1.00 96.81 95 VAL A C 1
ATOM 764 O O . VAL A 1 95 ? 1.117 4.388 11.081 1.00 96.81 95 VAL A O 1
ATOM 767 N N . THR A 1 96 ? 1.612 3.231 12.945 1.00 96.25 96 THR A N 1
ATOM 768 C CA . THR A 1 96 ? 2.975 2.874 12.540 1.00 96.25 96 THR A CA 1
ATOM 769 C C . THR A 1 96 ? 2.977 1.473 11.948 1.00 96.25 96 THR A C 1
ATOM 771 O O . THR A 1 96 ? 2.669 0.500 12.630 1.00 96.25 96 THR A O 1
ATOM 774 N N . LEU A 1 97 ? 3.337 1.381 10.671 1.00 94.69 97 LEU A N 1
ATOM 775 C CA . LEU A 1 97 ? 3.412 0.134 9.914 1.00 94.69 97 LEU A CA 1
ATOM 776 C C . LEU A 1 97 ? 4.807 -0.493 10.059 1.00 94.69 97 LEU A C 1
ATOM 778 O O . LEU A 1 97 ? 4.951 -1.656 10.438 1.00 94.69 97 LEU A O 1
ATOM 782 N N . ASN A 1 98 ? 5.849 0.313 9.809 1.00 92.50 98 ASN A N 1
ATOM 783 C CA . ASN A 1 98 ? 7.246 -0.125 9.713 1.00 92.50 98 ASN A CA 1
ATOM 784 C C . ASN A 1 98 ? 7.409 -1.388 8.857 1.00 92.50 98 ASN A C 1
ATOM 786 O O . ASN A 1 98 ? 8.128 -2.319 9.226 1.00 92.50 98 ASN A O 1
ATOM 790 N N . ASP A 1 99 ? 6.710 -1.420 7.730 1.00 93.69 99 ASP A N 1
ATOM 791 C CA . ASP A 1 99 ? 6.766 -2.541 6.814 1.00 93.69 99 ASP A CA 1
ATOM 792 C C . ASP A 1 99 ? 7.824 -2.312 5.741 1.00 93.69 99 ASP A C 1
ATOM 794 O O . ASP A 1 99 ? 8.112 -1.181 5.335 1.00 93.69 99 ASP A O 1
ATOM 798 N N . LEU A 1 100 ? 8.402 -3.415 5.281 1.00 92.50 100 LEU A N 1
ATOM 799 C CA . LEU A 1 100 ? 9.428 -3.440 4.256 1.00 92.50 100 LEU A CA 1
ATOM 800 C C . LEU A 1 100 ? 8.968 -4.366 3.137 1.00 92.50 100 LEU A C 1
ATOM 802 O O . LEU A 1 100 ? 8.521 -5.477 3.404 1.00 92.50 100 LEU A O 1
ATOM 806 N N . VAL A 1 101 ? 9.071 -3.898 1.899 1.00 94.00 101 VAL A N 1
ATOM 807 C CA . VAL A 1 101 ? 8.599 -4.614 0.714 1.00 94.00 101 VAL A CA 1
ATOM 808 C C . VAL A 1 101 ? 9.691 -4.598 -0.338 1.00 94.00 101 VAL A C 1
ATOM 810 O O . VAL A 1 101 ? 10.264 -3.550 -0.634 1.00 94.00 101 VAL A O 1
ATOM 813 N N . PHE A 1 102 ? 9.975 -5.752 -0.916 1.00 93.69 102 PHE A N 1
ATOM 814 C CA . PHE A 1 102 ? 11.009 -5.949 -1.915 1.00 93.69 102 PHE A CA 1
ATOM 815 C C . PHE A 1 102 ? 10.401 -6.465 -3.209 1.00 93.69 102 PHE A C 1
ATOM 817 O O . PHE A 1 102 ? 9.436 -7.223 -3.194 1.00 93.69 102 PHE A O 1
ATOM 824 N N . TRP A 1 103 ? 10.991 -6.071 -4.330 1.00 93.88 103 TRP A N 1
ATOM 825 C CA . TRP A 1 103 ? 10.683 -6.649 -5.634 1.00 93.88 103 TRP A CA 1
ATOM 826 C C . TRP A 1 103 ? 11.837 -6.420 -6.599 1.00 93.88 103 TRP A C 1
ATOM 828 O O . TRP A 1 103 ? 12.694 -5.552 -6.399 1.00 93.88 103 TRP A O 1
ATOM 838 N N . TYR A 1 104 ? 11.824 -7.169 -7.695 1.00 92.25 104 TYR A N 1
ATOM 839 C CA . TYR A 1 104 ? 12.623 -6.855 -8.869 1.00 92.25 104 TYR A CA 1
ATOM 840 C C . TYR A 1 104 ? 11.766 -6.907 -10.127 1.00 92.25 104 TYR A C 1
ATOM 842 O O . TYR A 1 104 ? 10.711 -7.541 -10.170 1.00 92.25 104 TYR A O 1
ATOM 850 N N . THR A 1 105 ? 12.223 -6.200 -11.151 1.00 90.19 105 THR A N 1
ATOM 851 C CA . THR A 1 105 ? 11.460 -6.005 -12.377 1.00 90.19 105 THR A CA 1
ATOM 852 C C . THR A 1 105 ? 12.373 -5.700 -13.559 1.00 90.19 105 THR A C 1
ATOM 854 O O . THR A 1 105 ? 13.414 -5.043 -13.418 1.00 90.19 105 THR A O 1
ATOM 857 N N . TYR A 1 106 ? 11.973 -6.160 -14.742 1.00 87.19 106 TYR A N 1
ATOM 858 C CA . TYR A 1 106 ? 12.527 -5.688 -16.012 1.00 87.19 106 TYR A CA 1
ATOM 859 C C . TYR A 1 106 ? 11.770 -4.474 -16.561 1.00 87.19 106 TYR A C 1
ATOM 861 O O . TYR A 1 106 ? 12.235 -3.848 -17.513 1.00 87.19 106 TYR A O 1
ATOM 869 N N . ILE A 1 107 ? 10.635 -4.119 -15.952 1.00 86.19 107 ILE A N 1
ATOM 870 C CA . ILE A 1 107 ? 9.798 -3.002 -16.372 1.00 86.19 107 ILE A CA 1
ATOM 871 C C . ILE A 1 107 ? 10.507 -1.689 -16.048 1.00 86.19 107 ILE A C 1
ATOM 873 O O . ILE A 1 107 ? 10.885 -1.418 -14.908 1.00 86.19 107 ILE A O 1
ATOM 877 N N . ASP A 1 108 ? 10.646 -0.856 -17.071 1.00 83.25 108 ASP A N 1
ATOM 878 C CA . ASP A 1 108 ? 11.148 0.509 -16.970 1.00 83.25 108 ASP A CA 1
ATOM 879 C C . ASP A 1 108 ? 10.225 1.452 -17.747 1.00 83.25 108 ASP A C 1
ATOM 881 O O . ASP A 1 108 ? 10.581 2.022 -18.775 1.00 83.25 108 ASP A O 1
ATOM 885 N N . ASP A 1 109 ? 8.982 1.551 -17.277 1.00 85.25 109 ASP A N 1
ATOM 886 C CA . ASP A 1 109 ? 7.954 2.410 -17.863 1.00 85.25 109 ASP A CA 1
ATOM 887 C C . ASP A 1 109 ? 7.414 3.379 -16.810 1.00 85.25 109 ASP A C 1
ATOM 889 O O . ASP A 1 109 ? 6.822 2.959 -15.817 1.00 85.25 109 ASP A O 1
ATOM 893 N N . LYS A 1 110 ? 7.547 4.683 -17.073 1.00 86.44 110 LYS A N 1
ATOM 894 C CA . LYS A 1 110 ? 7.042 5.778 -16.226 1.00 86.44 110 LYS A CA 1
ATOM 895 C C . LYS A 1 110 ? 5.526 5.759 -15.997 1.00 86.44 110 LYS A C 1
ATOM 897 O O . LYS A 1 110 ? 5.027 6.461 -15.117 1.00 86.44 110 LYS A O 1
ATOM 902 N N . ASN A 1 111 ? 4.781 5.013 -16.810 1.00 90.12 111 ASN A N 1
ATOM 903 C CA . ASN A 1 111 ? 3.338 4.842 -16.670 1.00 90.12 111 ASN A CA 1
ATOM 904 C C . ASN A 1 111 ? 2.954 3.657 -15.773 1.00 90.12 111 ASN A C 1
ATOM 906 O O . ASN A 1 111 ? 1.764 3.424 -15.542 1.00 90.12 111 ASN A O 1
ATOM 910 N N . THR A 1 112 ? 3.943 2.929 -15.261 1.00 92.44 112 THR A N 1
ATOM 911 C CA . THR A 1 112 ? 3.760 1.898 -14.247 1.00 92.44 112 THR A CA 1
ATOM 912 C C . THR A 1 112 ? 3.806 2.527 -12.859 1.00 92.44 112 THR A C 1
ATOM 914 O O . THR A 1 112 ? 4.648 3.377 -12.568 1.00 92.44 112 THR A O 1
ATOM 917 N N . LEU A 1 113 ? 2.880 2.120 -11.996 1.00 94.50 113 LEU A N 1
ATOM 918 C CA . LEU A 1 113 ? 2.708 2.638 -10.646 1.00 94.50 113 LEU A CA 1
ATOM 919 C C . LEU A 1 113 ? 2.889 1.519 -9.621 1.00 94.50 113 LEU A C 1
ATOM 921 O O . LEU A 1 113 ? 2.435 0.398 -9.847 1.00 94.50 113 LEU A O 1
ATOM 925 N N . ALA A 1 114 ? 3.479 1.850 -8.474 1.00 96.31 114 ALA A N 1
ATOM 926 C CA . ALA A 1 114 ? 3.324 1.067 -7.252 1.00 96.31 114 ALA A CA 1
ATOM 927 C C . ALA A 1 114 ? 2.174 1.672 -6.449 1.00 96.31 114 ALA A C 1
ATOM 929 O O . ALA A 1 114 ? 2.256 2.814 -6.006 1.00 96.31 114 ALA A O 1
ATOM 930 N N . VAL A 1 115 ? 1.083 0.936 -6.316 1.00 98.19 115 VAL A N 1
ATOM 931 C CA . VAL A 1 115 ? -0.155 1.381 -5.686 1.00 98.19 115 VAL A CA 1
ATOM 932 C C . VAL A 1 115 ? -0.187 0.879 -4.254 1.00 98.19 115 VAL A C 1
ATOM 934 O O . VAL A 1 115 ? 0.008 -0.311 -4.021 1.00 98.19 115 VAL A O 1
ATOM 937 N N . ILE A 1 116 ? -0.437 1.784 -3.311 1.00 98.44 116 ILE A N 1
ATOM 938 C CA . ILE A 1 116 ? -0.523 1.484 -1.883 1.00 98.44 116 ILE A CA 1
ATOM 939 C C . ILE A 1 116 ? -1.973 1.681 -1.451 1.00 98.44 116 ILE A C 1
ATOM 941 O O . ILE A 1 116 ? -2.488 2.795 -1.524 1.00 98.44 116 ILE A O 1
ATOM 945 N N . GLU A 1 117 ? -2.633 0.622 -1.002 1.00 98.38 117 GLU A N 1
ATOM 946 C CA . GLU A 1 117 ? -3.983 0.666 -0.440 1.00 98.38 117 GLU A CA 1
ATOM 947 C C . GLU A 1 117 ? -3.921 0.595 1.083 1.00 98.38 117 GLU A C 1
ATOM 949 O O . GLU A 1 117 ? -3.200 -0.219 1.655 1.00 98.38 117 GLU A O 1
ATOM 954 N N . LEU A 1 118 ? -4.681 1.459 1.743 1.00 97.94 118 LEU A N 1
ATOM 955 C CA . LEU A 1 118 ? -4.832 1.482 3.186 1.00 97.94 118 LEU A CA 1
ATOM 956 C C . LEU A 1 118 ? -6.041 0.629 3.571 1.00 97.94 118 LEU A C 1
ATOM 958 O O . LEU A 1 118 ? -7.160 0.923 3.149 1.00 97.94 118 LEU A O 1
ATOM 962 N N . VAL A 1 119 ? -5.834 -0.412 4.379 1.00 97.56 119 VAL A N 1
ATOM 963 C CA . VAL A 1 119 ? -6.872 -1.393 4.723 1.00 97.56 119 VAL A CA 1
ATOM 964 C C . VAL A 1 119 ? -7.085 -1.463 6.231 1.00 97.56 119 VAL A C 1
ATOM 966 O O . VAL A 1 119 ? -6.142 -1.687 6.991 1.00 97.56 119 VAL A O 1
ATOM 969 N N . ALA A 1 120 ? -8.340 -1.321 6.657 1.00 97.25 120 ALA A N 1
ATOM 970 C CA . ALA A 1 120 ? -8.780 -1.663 8.005 1.00 97.25 120 ALA A CA 1
ATOM 971 C C . ALA A 1 120 ? -9.431 -3.053 7.989 1.00 97.25 120 ALA A C 1
ATOM 973 O O . ALA A 1 120 ? -10.314 -3.327 7.177 1.00 97.25 120 ALA A O 1
ATOM 974 N N . THR A 1 121 ? -8.996 -3.931 8.881 1.00 97.25 121 THR A N 1
ATOM 975 C CA . THR A 1 121 ? -9.451 -5.315 8.989 1.00 97.25 121 THR A CA 1
ATOM 976 C C . THR A 1 121 ? -10.166 -5.513 10.317 1.00 97.25 121 THR A C 1
ATOM 978 O O . THR A 1 121 ? -9.609 -5.235 11.376 1.00 97.25 121 THR A O 1
ATOM 981 N N . GLU A 1 122 ? -11.398 -6.008 10.252 1.00 97.06 122 GLU A N 1
ATOM 982 C CA . GLU A 1 122 ? -12.192 -6.395 11.414 1.00 97.06 122 GLU A CA 1
ATOM 983 C C . GLU A 1 122 ? -11.869 -7.833 11.808 1.00 97.06 122 GLU A C 1
ATOM 985 O O . GLU A 1 122 ? -11.877 -8.737 10.967 1.00 97.06 122 GLU A O 1
ATOM 990 N N . PHE A 1 123 ? -11.606 -8.038 13.094 1.00 96.06 123 PHE A N 1
ATOM 991 C CA . PHE A 1 123 ? -11.345 -9.342 13.680 1.00 96.06 123 PHE A CA 1
ATOM 992 C C . PHE A 1 123 ? -12.302 -9.623 14.830 1.00 96.06 123 PHE A C 1
ATOM 994 O O . PHE A 1 123 ? -12.551 -8.744 15.658 1.00 96.06 123 PHE A O 1
ATOM 1001 N N . ASP A 1 124 ? -12.727 -10.879 14.946 1.00 93.06 124 ASP A N 1
ATOM 1002 C CA . ASP A 1 124 ? -13.328 -11.386 16.178 1.00 93.06 124 ASP A CA 1
ATOM 1003 C C . ASP A 1 124 ? -12.305 -11.243 17.319 1.00 93.06 124 ASP A C 1
ATOM 1005 O O . ASP A 1 124 ? -11.198 -11.795 17.263 1.00 93.06 124 ASP A O 1
ATOM 1009 N N . GLY A 1 125 ? -12.663 -10.479 18.354 1.00 81.44 125 GLY A N 1
ATOM 1010 C CA . GLY A 1 125 ? -11.799 -10.212 19.499 1.00 81.44 125 GLY A CA 1
ATOM 1011 C C . GLY A 1 125 ? -11.407 -11.479 20.263 1.00 81.44 125 GLY A C 1
ATOM 1012 O O . GLY A 1 125 ? -10.271 -11.572 20.735 1.00 81.44 125 GLY A O 1
ATOM 1013 N N . ALA A 1 126 ? -12.294 -12.474 20.335 1.00 85.19 126 ALA A N 1
ATOM 1014 C CA . ALA A 1 126 ? -12.062 -13.713 21.070 1.00 85.19 126 ALA A CA 1
ATOM 1015 C C . ALA A 1 126 ? -11.265 -14.734 20.249 1.00 85.19 126 ALA A C 1
ATOM 1017 O O . ALA A 1 126 ? -10.319 -15.334 20.760 1.00 85.19 126 ALA A O 1
ATOM 1018 N N . GLN A 1 127 ? -11.631 -14.923 18.979 1.00 85.75 127 GLN A N 1
ATOM 1019 C CA . GLN A 1 127 ? -11.073 -15.995 18.144 1.00 85.75 127 GLN A CA 1
ATOM 1020 C C . GLN A 1 127 ? -9.919 -15.543 17.246 1.00 85.75 127 GLN A C 1
ATOM 1022 O O . GLN A 1 127 ? -9.235 -16.385 16.669 1.00 85.75 127 GLN A O 1
ATOM 1027 N N . GLN A 1 128 ? -9.679 -14.231 17.132 1.00 86.56 128 GLN A N 1
ATOM 1028 C CA . GLN A 1 128 ? -8.660 -13.649 16.248 1.00 86.56 128 GLN A CA 1
ATOM 1029 C C . GLN A 1 128 ? -8.869 -14.014 14.768 1.00 86.56 128 GLN A C 1
ATOM 1031 O O . GLN A 1 128 ? -7.919 -14.092 13.990 1.00 86.56 128 GLN A O 1
ATOM 1036 N N . ILE A 1 129 ? -10.123 -14.226 14.365 1.00 91.31 129 ILE A N 1
ATOM 1037 C CA . ILE A 1 129 ? -10.496 -14.568 12.990 1.00 91.31 129 ILE A CA 1
ATOM 1038 C C . ILE A 1 129 ? -10.820 -13.286 12.224 1.00 91.31 129 ILE A C 1
ATOM 1040 O O . ILE A 1 129 ? -11.561 -12.442 12.722 1.00 91.31 129 ILE A O 1
ATOM 1044 N N . LYS A 1 130 ? -10.275 -13.150 11.009 1.00 94.94 130 LYS A N 1
ATOM 1045 C CA . LYS A 1 130 ? -10.583 -12.056 10.074 1.00 94.94 130 LYS A CA 1
ATOM 1046 C C . LYS A 1 130 ? -12.046 -12.172 9.621 1.00 94.94 130 LYS A C 1
ATOM 1048 O O . LYS A 1 130 ? -12.414 -13.174 9.013 1.00 94.94 130 LYS A O 1
ATOM 1053 N N . LEU A 1 131 ? -12.856 -11.152 9.899 1.00 96.25 131 LEU A N 1
ATOM 1054 C CA . LEU A 1 131 ? -14.288 -11.110 9.573 1.00 96.25 131 LEU A CA 1
ATOM 1055 C C . LEU A 1 131 ? -14.576 -10.271 8.327 1.00 96.25 131 LEU A C 1
ATOM 1057 O O . LEU A 1 131 ? -15.372 -10.670 7.479 1.00 96.25 131 LEU A O 1
ATOM 1061 N N . ALA A 1 132 ? -13.923 -9.114 8.204 1.00 96.12 132 ALA A N 1
ATOM 1062 C CA . ALA A 1 132 ? -14.132 -8.195 7.091 1.00 96.12 132 ALA A CA 1
ATOM 1063 C C . ALA A 1 132 ? -12.906 -7.309 6.833 1.00 96.12 132 ALA A C 1
ATOM 1065 O O . ALA A 1 132 ? -12.047 -7.137 7.698 1.00 96.12 132 ALA A O 1
ATOM 1066 N N . GLN A 1 133 ? -12.840 -6.730 5.631 1.00 95.69 133 GLN A N 1
ATOM 1067 C CA . GLN A 1 133 ? -11.825 -5.753 5.239 1.00 95.69 133 GLN A CA 1
ATOM 1068 C C . GLN A 1 133 ? -12.470 -4.540 4.575 1.00 95.69 133 GLN A C 1
ATOM 1070 O O . GLN A 1 133 ? -13.392 -4.666 3.766 1.00 95.69 133 GLN A O 1
ATOM 1075 N N . TYR A 1 134 ? -11.941 -3.367 4.900 1.00 95.75 134 TYR A N 1
ATOM 1076 C CA . TYR A 1 134 ? -12.428 -2.075 4.448 1.00 95.75 134 TYR A CA 1
ATOM 1077 C C . TYR A 1 134 ? -11.281 -1.302 3.812 1.00 95.75 134 TYR A C 1
ATOM 1079 O O . TYR A 1 134 ? -10.248 -1.073 4.439 1.00 95.75 134 TYR A O 1
ATOM 1087 N N . ALA A 1 135 ? -11.482 -0.880 2.567 1.00 95.00 135 ALA A N 1
ATOM 1088 C CA . ALA A 1 135 ? -10.580 0.040 1.896 1.00 95.00 135 ALA A CA 1
ATOM 1089 C C . ALA A 1 135 ? -10.785 1.450 2.460 1.00 95.00 135 ALA A C 1
ATOM 1091 O O . ALA A 1 135 ? -11.885 2.005 2.398 1.00 95.00 135 ALA A O 1
ATOM 1092 N N . CYS A 1 136 ? -9.723 2.032 3.002 1.00 95.06 136 CYS A N 1
ATOM 1093 C CA . CYS A 1 136 ? -9.756 3.298 3.732 1.00 95.06 136 CYS A CA 1
ATOM 1094 C C . CYS A 1 136 ? -8.945 4.402 3.043 1.00 95.06 136 CYS A C 1
ATOM 1096 O O . CYS A 1 136 ? -8.546 5.380 3.671 1.00 95.06 136 CYS A O 1
ATOM 1098 N N . GLY A 1 137 ? -8.715 4.245 1.744 1.00 96.06 137 GLY A N 1
ATOM 1099 C CA . GLY A 1 137 ? -7.958 5.171 0.920 1.00 96.06 137 GLY A CA 1
ATOM 1100 C C . GLY A 1 137 ? -6.768 4.494 0.266 1.00 96.06 137 GLY A C 1
ATOM 1101 O O . GLY A 1 137 ? -6.456 3.332 0.527 1.00 96.06 137 GLY A O 1
ATOM 1102 N N . TRP A 1 138 ? -6.121 5.215 -0.634 1.00 98.06 138 TRP A N 1
ATOM 1103 C CA . TRP A 1 138 ? -5.000 4.680 -1.389 1.00 98.06 138 TRP A CA 1
ATOM 1104 C C . TRP A 1 138 ? -4.110 5.792 -1.923 1.00 98.06 138 TRP A C 1
ATOM 1106 O O . TRP A 1 138 ? -4.490 6.954 -1.956 1.00 98.06 138 TRP A O 1
ATOM 1116 N N . THR A 1 139 ? -2.914 5.443 -2.360 1.00 97.88 139 THR A N 1
ATOM 1117 C CA . THR A 1 139 ? -2.004 6.349 -3.053 1.00 97.88 139 THR A CA 1
ATOM 1118 C C . THR A 1 139 ? -1.183 5.565 -4.067 1.00 97.88 139 THR A C 1
ATOM 1120 O O . THR A 1 139 ? -1.340 4.350 -4.209 1.00 97.88 139 THR A O 1
ATOM 1123 N N . PHE A 1 140 ? -0.305 6.242 -4.794 1.00 96.56 140 PHE A N 1
ATOM 1124 C CA . PHE A 1 140 ? 0.630 5.580 -5.687 1.00 96.56 140 PHE A CA 1
ATOM 1125 C C . PHE A 1 140 ? 1.996 6.258 -5.676 1.00 96.56 140 PHE A C 1
ATOM 1127 O O . PHE A 1 140 ? 2.129 7.456 -5.435 1.00 96.56 140 PHE A O 1
ATOM 1134 N N . LEU A 1 141 ? 3.011 5.473 -6.013 1.00 93.50 141 LEU A N 1
ATOM 1135 C CA . LEU A 1 141 ? 4.379 5.892 -6.268 1.00 93.50 141 LEU A CA 1
ATOM 1136 C C . LEU A 1 141 ? 4.738 5.564 -7.723 1.00 93.50 141 LEU A C 1
ATOM 1138 O O . LEU A 1 141 ? 4.146 4.677 -8.340 1.00 93.50 141 LEU A O 1
ATOM 1142 N N . LYS A 1 142 ? 5.743 6.250 -8.271 1.00 89.75 142 LYS A N 1
ATOM 1143 C CA . LYS A 1 142 ? 6.255 6.039 -9.638 1.00 89.75 142 LYS A CA 1
ATOM 1144 C C . LYS A 1 142 ? 7.703 5.510 -9.643 1.00 89.75 142 LYS A C 1
ATOM 1146 O O . LYS A 1 142 ? 8.603 6.266 -9.996 1.00 89.75 142 LYS A O 1
ATOM 1151 N N . PRO A 1 143 ? 7.975 4.263 -9.199 1.00 82.88 143 PRO A N 1
ATOM 1152 C CA . PRO A 1 143 ? 9.360 3.769 -9.075 1.00 82.88 143 PRO A CA 1
ATOM 1153 C C . PRO A 1 143 ? 10.009 3.375 -10.396 1.00 82.88 143 PRO A C 1
ATOM 1155 O O . PRO A 1 143 ? 11.191 3.042 -10.423 1.00 82.88 143 PRO A O 1
ATOM 1158 N N . PHE A 1 144 ? 9.245 3.414 -11.481 1.00 79.56 144 PHE A N 1
ATOM 1159 C CA . PHE A 1 144 ? 9.624 2.931 -12.799 1.00 79.56 144 PHE A CA 1
ATOM 1160 C C . PHE A 1 144 ? 9.893 4.105 -13.752 1.00 79.56 144 PHE A C 1
ATOM 1162 O O . PHE A 1 144 ? 9.332 5.189 -13.585 1.00 79.56 144 PHE A O 1
ATOM 1169 N N . GLY A 1 145 ? 10.718 3.899 -14.782 1.00 64.19 145 GLY A N 1
ATOM 1170 C CA . GLY A 1 145 ? 10.955 4.891 -15.837 1.00 64.19 145 GLY A CA 1
ATOM 1171 C C . GLY A 1 145 ? 12.014 5.948 -15.511 1.00 64.19 145 GLY A C 1
ATOM 1172 O O . GLY A 1 145 ? 12.245 6.840 -16.326 1.00 64.19 145 GLY A O 1
ATOM 1173 N N . GLN A 1 146 ? 12.654 5.874 -14.339 1.00 58.72 146 GLN A N 1
ATOM 1174 C CA . GLN A 1 146 ? 13.830 6.666 -13.972 1.00 58.72 146 GLN A CA 1
ATOM 1175 C C . GLN A 1 146 ? 14.766 5.809 -13.108 1.00 58.72 146 GLN A C 1
ATOM 1177 O O . GLN A 1 146 ? 14.517 5.575 -11.925 1.00 58.72 146 GLN A O 1
ATOM 1182 N N . ILE A 1 147 ? 15.869 5.326 -13.686 1.00 47.47 147 ILE A N 1
ATOM 1183 C CA . ILE A 1 147 ? 16.933 4.653 -12.928 1.00 47.47 147 ILE A CA 1
ATOM 1184 C C . ILE A 1 147 ? 17.672 5.727 -12.108 1.00 47.47 147 ILE A C 1
ATOM 1186 O O . ILE A 1 147 ? 18.677 6.275 -12.549 1.00 47.47 147 ILE A O 1
ATOM 1190 N N . GLY A 1 148 ? 17.121 6.084 -10.943 1.00 44.00 148 GLY A N 1
ATOM 1191 C CA . GLY A 1 148 ? 17.660 7.156 -10.097 1.00 44.00 148 GLY A CA 1
ATOM 1192 C C . GLY A 1 148 ? 16.724 7.683 -9.002 1.00 44.00 148 GLY A C 1
ATOM 1193 O O . GLY A 1 148 ? 16.743 8.871 -8.744 1.00 44.00 148 GLY A O 1
ATOM 1194 N N . CYS A 1 149 ? 15.957 6.798 -8.358 1.00 39.56 149 CYS A N 1
ATOM 1195 C CA . CYS A 1 149 ? 15.206 6.972 -7.098 1.00 39.56 149 CYS A CA 1
ATOM 1196 C C . CYS A 1 149 ? 14.023 7.950 -7.047 1.00 39.56 149 CYS A C 1
ATOM 1198 O O . CYS A 1 149 ? 14.070 9.078 -7.519 1.00 39.56 149 CYS A O 1
ATOM 1200 N N . ILE A 1 150 ? 12.971 7.506 -6.348 1.00 43.84 150 ILE A N 1
ATOM 1201 C CA . ILE A 1 150 ? 11.887 8.368 -5.884 1.00 43.84 150 ILE A CA 1
ATOM 1202 C C . ILE A 1 150 ? 12.160 8.750 -4.429 1.00 43.84 150 ILE A C 1
ATOM 1204 O O . ILE A 1 150 ? 12.024 7.921 -3.526 1.00 43.84 150 ILE A O 1
ATOM 1208 N N . ALA A 1 151 ? 12.444 10.020 -4.186 1.00 36.97 151 ALA A N 1
ATOM 1209 C CA . ALA A 1 151 ? 12.112 10.645 -2.916 1.00 36.97 151 ALA A CA 1
ATOM 1210 C C . ALA A 1 151 ? 11.390 11.958 -3.224 1.00 36.97 151 ALA A C 1
ATOM 1212 O O . ALA A 1 151 ? 12.007 12.912 -3.677 1.00 36.97 151 ALA A O 1
ATOM 1213 N N . GLY A 1 152 ? 10.075 11.971 -2.995 1.00 37.78 152 GLY A N 1
ATOM 1214 C CA . GLY A 1 152 ? 9.257 13.181 -2.979 1.00 37.78 152 GLY A CA 1
ATOM 1215 C C . GLY A 1 152 ? 9.110 13.936 -4.304 1.00 37.78 152 GLY A C 1
ATOM 1216 O O . GLY A 1 152 ? 9.811 13.730 -5.287 1.00 37.78 152 GLY A O 1
ATOM 1217 N N . ASN A 1 153 ? 8.150 14.853 -4.320 1.00 37.94 153 ASN A N 1
ATOM 1218 C CA . ASN A 1 153 ? 7.733 15.639 -5.482 1.00 37.94 153 ASN A CA 1
ATOM 1219 C C . ASN A 1 153 ? 8.710 16.793 -5.815 1.00 37.94 153 ASN A C 1
ATOM 1221 O O . ASN A 1 153 ? 8.286 17.846 -6.287 1.00 37.94 153 ASN A O 1
ATOM 1225 N N . SER A 1 154 ? 10.006 16.637 -5.531 1.00 34.59 154 SER A N 1
ATOM 1226 C CA . SER A 1 154 ? 11.033 17.663 -5.736 1.00 34.59 154 SER A CA 1
ATOM 1227 C C . SER A 1 154 ? 11.871 17.366 -6.976 1.00 34.59 154 SER A C 1
ATOM 1229 O O . SER A 1 154 ? 12.427 16.285 -7.122 1.00 34.59 154 SER A O 1
ATOM 1231 N N . THR A 1 155 ? 12.009 18.358 -7.853 1.00 31.97 155 THR A N 1
ATOM 1232 C CA . THR A 1 155 ? 12.755 18.331 -9.127 1.00 31.97 155 THR A CA 1
ATOM 1233 C C . THR A 1 155 ? 14.276 18.158 -9.004 1.00 31.97 155 THR A C 1
ATOM 1235 O O . THR A 1 155 ? 14.984 18.282 -9.999 1.00 31.97 155 THR A O 1
ATOM 1238 N N . GLU A 1 156 ? 14.802 17.863 -7.820 1.00 32.44 156 GLU A N 1
ATOM 1239 C CA . GLU A 1 156 ? 16.221 17.598 -7.592 1.00 32.44 156 GLU A CA 1
ATOM 1240 C C . GLU A 1 156 ? 16.344 16.424 -6.623 1.00 32.44 156 GLU A C 1
ATOM 1242 O O . GLU A 1 156 ? 16.078 16.558 -5.430 1.00 32.44 156 GLU A O 1
ATOM 1247 N N . THR A 1 157 ? 16.705 15.238 -7.114 1.00 43.09 157 THR A N 1
ATOM 1248 C CA . THR A 1 157 ? 16.982 14.103 -6.226 1.00 43.09 157 THR A CA 1
ATOM 1249 C C . THR A 1 157 ? 18.064 13.217 -6.831 1.00 43.09 157 THR A C 1
ATOM 1251 O O . THR A 1 157 ? 17.912 12.663 -7.916 1.00 43.09 157 THR A O 1
ATOM 1254 N N . GLN A 1 158 ? 19.200 13.129 -6.137 1.00 36.59 158 GLN A N 1
ATOM 1255 C CA . GLN A 1 158 ? 20.243 12.142 -6.403 1.00 36.59 158 GLN A CA 1
ATOM 1256 C C . GLN A 1 158 ? 19.743 10.763 -5.965 1.00 36.59 158 GLN A C 1
ATOM 1258 O O . GLN A 1 158 ? 19.150 10.626 -4.897 1.00 36.59 158 GLN A O 1
ATOM 1263 N N . GLY A 1 159 ? 19.991 9.745 -6.789 1.00 45.62 159 GLY A N 1
ATOM 1264 C CA . GLY A 1 159 ? 19.533 8.386 -6.537 1.00 45.62 159 GLY A CA 1
ATOM 1265 C C . GLY A 1 159 ? 20.008 7.840 -5.185 1.00 45.62 159 GLY A C 1
ATOM 1266 O O . GLY A 1 159 ? 21.191 7.560 -5.029 1.00 45.62 159 GLY A O 1
ATOM 1267 N N . ALA A 1 160 ? 19.105 7.670 -4.218 1.00 57.75 160 ALA A N 1
ATOM 1268 C CA . ALA A 1 160 ? 19.368 6.955 -2.973 1.00 57.75 160 ALA A CA 1
ATOM 1269 C C . ALA A 1 160 ? 19.463 5.432 -3.225 1.00 57.75 160 ALA A C 1
ATOM 1271 O O . ALA A 1 160 ? 18.456 4.733 -3.380 1.00 57.75 160 ALA A O 1
ATOM 1272 N N . TYR A 1 161 ? 20.687 4.924 -3.328 1.00 59.03 161 TYR A N 1
ATOM 1273 C CA . TYR A 1 161 ? 20.989 3.493 -3.372 1.00 59.03 161 TYR A CA 1
ATOM 1274 C C . TYR A 1 161 ? 21.154 2.962 -1.946 1.00 59.03 161 TYR A C 1
ATOM 1276 O O . TYR A 1 161 ? 21.658 3.682 -1.091 1.00 59.03 161 TYR A O 1
ATOM 1284 N N . VAL A 1 162 ? 20.790 1.700 -1.703 1.00 56.72 162 VAL A N 1
ATOM 1285 C CA . VAL A 1 162 ? 21.235 0.996 -0.489 1.00 56.72 162 VAL A CA 1
ATOM 1286 C C . VAL A 1 162 ? 22.731 0.701 -0.629 1.00 56.72 162 VAL A C 1
ATOM 1288 O O . VAL A 1 162 ? 23.129 0.040 -1.596 1.00 56.72 162 VAL A O 1
ATOM 1291 N N . ASP A 1 163 ? 23.563 1.163 0.309 1.00 56.22 163 ASP A N 1
ATOM 1292 C CA . ASP A 1 163 ? 24.968 0.771 0.368 1.00 56.22 163 ASP A CA 1
ATOM 1293 C C . ASP A 1 163 ? 25.045 -0.732 0.659 1.00 56.22 163 ASP A C 1
ATOM 1295 O O . ASP A 1 163 ? 24.619 -1.245 1.694 1.00 56.22 163 ASP A O 1
ATOM 1299 N N . VAL A 1 164 ? 25.643 -1.458 -0.285 1.00 54.91 164 VAL A N 1
ATOM 1300 C CA . VAL A 1 164 ? 25.857 -2.908 -0.248 1.00 54.91 164 VAL A CA 1
ATOM 1301 C C . VAL A 1 164 ? 26.568 -3.351 1.041 1.00 54.91 164 VAL A C 1
ATOM 1303 O O . VAL A 1 164 ? 26.386 -4.498 1.463 1.00 54.91 164 VAL A O 1
ATOM 1306 N N . ARG A 1 165 ? 27.365 -2.466 1.657 1.00 54.25 165 ARG A N 1
ATOM 1307 C CA . ARG A 1 165 ? 28.138 -2.726 2.880 1.00 54.25 165 ARG A CA 1
ATOM 1308 C C . ARG A 1 165 ? 27.348 -2.514 4.175 1.00 54.25 165 ARG A C 1
ATOM 1310 O O . ARG A 1 165 ? 27.733 -3.110 5.175 1.00 54.25 165 ARG A O 1
ATOM 1317 N N . ASN A 1 166 ? 26.274 -1.721 4.153 1.00 60.22 166 ASN A N 1
ATOM 1318 C CA . ASN A 1 166 ? 25.516 -1.281 5.334 1.00 60.22 166 ASN A CA 1
ATOM 1319 C C . ASN A 1 166 ? 23.989 -1.416 5.154 1.00 60.22 166 ASN A C 1
ATOM 1321 O O . ASN A 1 166 ? 23.215 -0.684 5.767 1.00 60.22 166 ASN A O 1
ATOM 1325 N N . ASP A 1 167 ? 23.553 -2.391 4.355 1.00 63.75 167 ASP A N 1
ATOM 1326 C CA . ASP A 1 167 ? 22.153 -2.635 3.985 1.00 63.75 167 ASP A CA 1
ATOM 1327 C C . ASP A 1 167 ? 21.145 -2.529 5.144 1.00 63.75 167 ASP A C 1
ATOM 1329 O O . ASP A 1 167 ? 20.126 -1.852 5.018 1.00 63.75 167 ASP A O 1
ATOM 1333 N N . ARG A 1 168 ? 21.430 -3.133 6.301 1.00 63.84 168 ARG A N 1
ATOM 1334 C CA . ARG A 1 168 ? 20.549 -3.051 7.478 1.00 63.84 168 ARG A CA 1
ATOM 1335 C C . ARG A 1 168 ? 20.451 -1.641 8.049 1.00 63.84 168 ARG A C 1
ATOM 1337 O O . ARG A 1 168 ? 19.371 -1.256 8.484 1.00 63.84 168 ARG A O 1
ATOM 1344 N N . ALA A 1 169 ? 21.555 -0.900 8.094 1.00 65.19 169 ALA A N 1
ATOM 1345 C CA . ALA A 1 169 ? 21.547 0.455 8.626 1.00 65.19 169 ALA A CA 1
ATOM 1346 C C . ALA A 1 169 ? 20.743 1.373 7.705 1.00 65.19 169 ALA A C 1
ATOM 1348 O O . ALA A 1 169 ? 19.888 2.093 8.198 1.00 65.19 169 ALA A O 1
ATOM 1349 N N . ASP A 1 170 ? 20.921 1.264 6.388 1.00 66.12 170 ASP A N 1
ATOM 1350 C CA . ASP A 1 170 ? 20.198 2.094 5.423 1.00 66.12 170 ASP A CA 1
ATOM 1351 C C . ASP A 1 170 ? 18.706 1.759 5.407 1.00 66.12 170 ASP A C 1
ATOM 1353 O O . ASP A 1 170 ? 17.873 2.653 5.497 1.00 66.12 170 ASP A O 1
ATOM 1357 N N . LEU A 1 171 ? 18.335 0.473 5.375 1.00 67.25 171 LEU A N 1
ATOM 1358 C CA . LEU A 1 171 ? 16.930 0.040 5.348 1.00 67.25 171 LEU A CA 1
ATOM 1359 C C . LEU A 1 171 ? 16.153 0.411 6.619 1.00 67.25 171 LEU A C 1
ATOM 1361 O O . LEU A 1 171 ? 14.933 0.573 6.551 1.00 67.25 171 LEU A O 1
ATOM 1365 N N . HIS A 1 172 ? 16.848 0.592 7.743 1.00 65.38 172 HIS A N 1
ATOM 1366 C CA . HIS A 1 172 ? 16.260 0.940 9.038 1.00 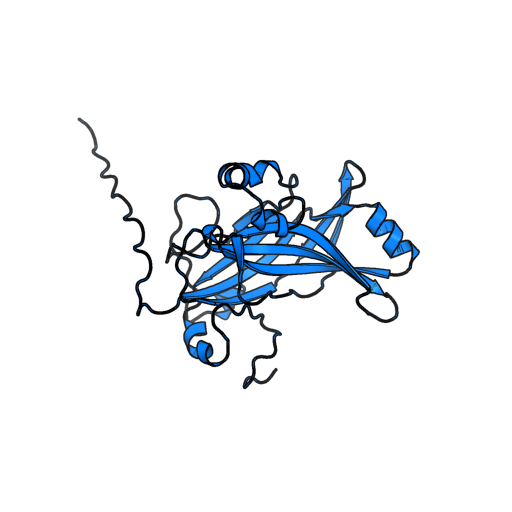65.38 172 HIS A CA 1
ATOM 1367 C C . HIS A 1 172 ? 16.690 2.316 9.567 1.00 65.38 172 HIS A C 1
ATOM 1369 O O . HIS A 1 172 ? 16.398 2.628 10.720 1.00 65.38 172 HIS A O 1
ATOM 1375 N N . SER A 1 173 ? 17.371 3.139 8.764 1.00 68.00 173 SER A N 1
ATOM 1376 C CA . SER A 1 173 ? 17.823 4.456 9.208 1.00 68.00 173 SER A CA 1
ATOM 1377 C C . SER A 1 173 ? 16.635 5.385 9.478 1.00 68.00 173 SER A C 1
ATOM 1379 O O . SER A 1 173 ? 15.598 5.331 8.808 1.00 68.00 173 SER A O 1
ATOM 1381 N N . ASP A 1 174 ? 16.814 6.290 10.441 1.00 62.66 174 ASP A N 1
ATOM 1382 C CA . ASP A 1 174 ? 15.902 7.413 10.707 1.00 62.66 174 ASP A CA 1
ATOM 1383 C C . ASP A 1 174 ? 16.070 8.565 9.691 1.00 62.66 174 ASP A C 1
ATOM 1385 O O . ASP A 1 174 ? 15.669 9.701 9.947 1.00 62.66 174 ASP A O 1
ATOM 1389 N N . GLU A 1 175 ? 16.674 8.292 8.530 1.00 64.94 175 GLU A N 1
ATOM 1390 C CA . GLU A 1 175 ? 16.828 9.261 7.443 1.00 64.94 175 GLU A CA 1
ATOM 1391 C C . GLU A 1 175 ? 15.476 9.777 6.925 1.00 64.94 175 GLU A C 1
ATOM 1393 O O . GLU A 1 175 ? 14.409 9.230 7.212 1.00 64.94 175 GLU A O 1
ATOM 1398 N N . SER A 1 176 ? 15.505 10.868 6.152 1.00 72.00 176 SER A N 1
ATOM 1399 C CA . SER A 1 176 ? 14.298 11.580 5.729 1.00 72.00 176 SER A CA 1
ATOM 1400 C C . SER A 1 176 ? 13.375 10.708 4.870 1.00 72.00 176 SER A C 1
ATOM 1402 O O . SER A 1 176 ? 13.622 10.483 3.685 1.00 72.00 176 SER A O 1
ATOM 1404 N N . TYR A 1 177 ? 12.271 10.269 5.469 1.00 83.19 177 TYR A N 1
ATOM 1405 C CA . TYR A 1 177 ? 11.138 9.675 4.768 1.00 83.19 177 TYR A CA 1
ATOM 1406 C C . TYR A 1 177 ? 10.431 10.736 3.922 1.00 83.19 177 TYR A C 1
ATOM 1408 O O . TYR A 1 177 ? 10.223 11.870 4.357 1.00 83.19 177 TYR A O 1
ATOM 1416 N N . SER A 1 178 ? 10.020 10.351 2.717 1.00 87.62 178 SER A N 1
ATOM 1417 C CA . SER A 1 178 ? 9.093 11.145 1.910 1.00 87.62 178 SER A CA 1
ATOM 1418 C C . SER A 1 178 ? 7.670 10.971 2.431 1.00 87.62 178 SER A C 1
ATOM 1420 O O . SER A 1 178 ? 7.362 9.980 3.091 1.00 87.62 178 SER A O 1
ATOM 1422 N N . SER A 1 179 ? 6.781 11.913 2.116 1.00 90.94 179 SER A N 1
ATOM 1423 C CA . SER A 1 179 ? 5.353 11.766 2.400 1.00 90.94 179 SER A CA 1
ATOM 1424 C C . SER A 1 179 ? 4.516 12.042 1.161 1.00 90.94 179 SER A C 1
ATOM 1426 O O . SER A 1 179 ? 4.839 12.932 0.375 1.00 90.94 179 SER A O 1
ATOM 1428 N N . THR A 1 180 ? 3.433 11.288 0.996 1.00 93.31 180 THR A N 1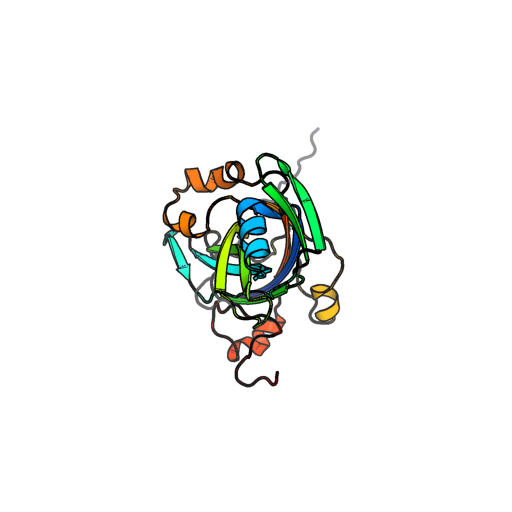
ATOM 1429 C CA . THR A 1 180 ? 2.446 11.514 -0.067 1.00 93.31 180 THR A CA 1
ATOM 1430 C C . THR A 1 180 ? 1.029 11.461 0.493 1.00 93.31 180 THR A C 1
ATOM 1432 O O . THR A 1 180 ? 0.792 10.875 1.553 1.00 93.31 180 THR A O 1
ATOM 1435 N N . HIS A 1 181 ? 0.106 12.112 -0.208 1.00 95.44 181 HIS A N 1
ATOM 1436 C CA . HIS A 1 181 ? -1.304 12.186 0.151 1.00 95.44 181 HIS A CA 1
ATOM 1437 C C . HIS A 1 181 ? -2.015 10.850 -0.074 1.00 95.44 181 HIS A C 1
ATOM 1439 O O . HIS A 1 181 ? -1.629 10.059 -0.937 1.00 95.44 181 HIS A O 1
ATOM 1445 N N . ILE A 1 182 ? -3.083 10.630 0.691 1.00 97.06 182 ILE A N 1
ATOM 1446 C CA . ILE A 1 182 ? -3.997 9.501 0.514 1.00 97.06 182 ILE A CA 1
ATOM 1447 C C . ILE A 1 182 ? -5.264 9.980 -0.191 1.00 97.06 182 ILE A C 1
ATOM 1449 O O . ILE A 1 182 ? -5.949 10.881 0.287 1.00 97.06 182 ILE A O 1
ATOM 1453 N N . PHE A 1 183 ? -5.594 9.348 -1.309 1.00 96.69 183 PHE A N 1
ATOM 1454 C CA . PHE A 1 183 ? -6.804 9.565 -2.087 1.00 96.69 183 PHE A CA 1
ATOM 1455 C C . PHE A 1 183 ? -7.995 8.805 -1.508 1.00 96.69 183 PHE A C 1
ATOM 1457 O O . PHE A 1 183 ? -7.865 7.717 -0.939 1.00 96.69 183 PHE A O 1
ATOM 1464 N N . LYS A 1 184 ? -9.184 9.379 -1.697 1.00 94.44 184 LYS A N 1
ATOM 1465 C CA . LYS A 1 184 ? -10.466 8.738 -1.381 1.00 94.44 184 LYS A CA 1
ATOM 1466 C C . LYS A 1 184 ? -10.753 7.568 -2.339 1.00 94.44 184 LYS A C 1
ATOM 1468 O O . LYS A 1 184 ? -10.125 7.417 -3.388 1.00 94.44 184 LYS A O 1
ATOM 1473 N N . ARG A 1 185 ? -11.797 6.790 -2.019 1.00 92.81 185 ARG A N 1
ATOM 1474 C CA . ARG A 1 185 ? -12.253 5.592 -2.764 1.00 92.81 185 ARG A CA 1
ATOM 1475 C C . ARG A 1 185 ? -11.224 4.452 -2.700 1.00 92.81 185 ARG A C 1
ATOM 1477 O O . ARG A 1 185 ? -10.421 4.396 -1.777 1.00 92.81 185 ARG A O 1
ATOM 1484 N N . THR A 1 186 ? -11.308 3.515 -3.644 1.00 94.19 186 THR A N 1
ATOM 1485 C CA . THR A 1 186 ? -10.420 2.351 -3.742 1.00 94.19 186 THR A CA 1
ATOM 1486 C C . THR A 1 186 ? -9.539 2.464 -4.987 1.00 94.19 186 THR A C 1
ATOM 1488 O O . THR A 1 186 ? -9.974 3.073 -5.976 1.00 94.19 186 THR A O 1
ATOM 1491 N N . PRO A 1 187 ? -8.360 1.817 -5.005 1.00 96.94 187 PRO A N 1
ATOM 1492 C CA . PRO A 1 187 ? -7.472 1.781 -6.165 1.00 96.94 187 PRO A CA 1
ATOM 1493 C C . PRO A 1 187 ? -8.123 1.320 -7.465 1.00 96.94 187 PRO A C 1
ATOM 1495 O O . PRO A 1 187 ? -7.664 1.670 -8.549 1.00 96.94 187 PRO A O 1
ATOM 1498 N N . ARG A 1 188 ? -9.215 0.547 -7.384 1.00 95.88 188 ARG A N 1
ATOM 1499 C CA . ARG A 1 188 ? -9.945 0.040 -8.556 1.00 95.88 188 ARG A CA 1
ATOM 1500 C C . ARG A 1 188 ? -10.439 1.157 -9.474 1.00 95.88 188 ARG A C 1
ATOM 1502 O O . ARG A 1 188 ? -10.665 0.906 -10.653 1.00 95.88 188 ARG A O 1
ATOM 1509 N N . VAL A 1 189 ? -10.575 2.384 -8.962 1.00 95.94 189 VAL A N 1
ATOM 1510 C CA . VAL A 1 189 ? -10.914 3.553 -9.780 1.00 95.94 189 VAL A CA 1
ATOM 1511 C C . VAL A 1 189 ? -9.907 3.780 -10.914 1.00 95.94 189 VAL A C 1
ATOM 1513 O O . VAL A 1 189 ? -10.316 4.201 -11.991 1.00 95.94 189 VAL A O 1
ATOM 1516 N N . LEU A 1 190 ? -8.628 3.423 -10.724 1.00 96.19 190 LEU A N 1
ATOM 1517 C CA . LEU A 1 190 ? -7.559 3.583 -11.716 1.00 96.19 190 LEU A CA 1
ATOM 1518 C C . LEU A 1 190 ? -7.874 2.928 -13.067 1.00 96.19 190 LEU A C 1
ATOM 1520 O O . LEU A 1 190 ? -7.446 3.436 -14.099 1.00 96.19 190 LEU A O 1
ATOM 1524 N N . ALA A 1 191 ? -8.644 1.835 -13.083 1.00 96.19 191 ALA A N 1
ATOM 1525 C CA . ALA A 1 191 ? -9.036 1.157 -14.320 1.00 96.19 191 ALA A CA 1
ATOM 1526 C C . ALA A 1 191 ? -9.980 1.999 -15.205 1.00 96.19 191 ALA A C 1
ATOM 1528 O O . ALA A 1 191 ? -10.152 1.709 -16.390 1.00 96.19 191 ALA A O 1
ATOM 1529 N N . PHE A 1 192 ? -10.590 3.044 -14.639 1.00 95.75 192 PHE A N 1
ATOM 1530 C CA . PHE A 1 192 ? -11.631 3.843 -15.281 1.00 95.75 192 PHE A CA 1
ATOM 1531 C C . PHE A 1 192 ? -11.243 5.308 -15.489 1.00 95.75 192 PHE A C 1
ATOM 1533 O O . PHE A 1 192 ? -11.890 5.975 -16.293 1.00 95.75 192 PHE A O 1
ATOM 1540 N N . LEU A 1 193 ? -10.204 5.802 -14.809 1.00 94.38 193 LEU A N 1
ATOM 1541 C CA . LEU A 1 193 ? -9.767 7.192 -14.941 1.00 94.38 193 LEU A CA 1
ATOM 1542 C C . LEU A 1 193 ? -9.195 7.480 -16.335 1.00 94.38 193 LEU A C 1
ATOM 1544 O O . LEU A 1 193 ? -8.414 6.704 -16.895 1.00 94.38 193 LEU A O 1
ATOM 1548 N N . SER A 1 194 ? -9.555 8.638 -16.875 1.00 94.31 194 SER A N 1
ATOM 1549 C CA . SER A 1 194 ? -8.852 9.288 -17.979 1.00 94.31 194 SER A CA 1
ATOM 1550 C C . SER A 1 194 ? -7.537 9.919 -17.507 1.00 94.31 194 SER A C 1
ATOM 1552 O O . SER A 1 194 ? -7.308 10.112 -16.313 1.00 94.31 194 SER A O 1
ATOM 1554 N N . ASP A 1 195 ? -6.665 10.292 -18.447 1.00 92.00 195 ASP A N 1
ATOM 1555 C CA . ASP A 1 195 ? -5.406 10.969 -18.109 1.00 92.00 195 ASP A CA 1
ATOM 1556 C C . ASP A 1 195 ? -5.623 12.346 -17.465 1.00 92.00 195 ASP A C 1
ATOM 1558 O O . ASP A 1 195 ? -4.831 12.748 -16.613 1.00 92.00 195 ASP A O 1
ATOM 1562 N N . ALA A 1 196 ? -6.703 13.043 -17.835 1.00 94.44 196 ALA A N 1
ATOM 1563 C CA . ALA A 1 196 ? -7.080 14.320 -17.236 1.00 94.44 196 ALA A CA 1
ATOM 1564 C C . ALA A 1 196 ? -7.516 14.144 -15.773 1.00 94.44 196 ALA A C 1
ATOM 1566 O O . ALA A 1 196 ? -7.006 14.837 -14.899 1.00 94.44 196 ALA A O 1
ATOM 1567 N N . GLU A 1 197 ? -8.385 13.168 -15.492 1.00 94.25 197 GLU A N 1
ATOM 1568 C CA . GLU A 1 197 ? -8.815 12.869 -14.120 1.00 94.25 197 GLU A CA 1
ATOM 1569 C C . GLU A 1 197 ? -7.654 12.344 -13.268 1.00 94.25 197 GLU A C 1
ATOM 1571 O O . GLU A 1 197 ? -7.530 12.696 -12.098 1.00 94.25 197 GLU A O 1
ATOM 1576 N N . PHE A 1 198 ? -6.761 11.537 -13.852 1.00 93.31 198 PHE A N 1
ATOM 1577 C CA . PHE A 1 198 ? -5.556 11.074 -13.166 1.00 93.31 198 PHE A CA 1
ATOM 1578 C C . PHE A 1 198 ? -4.649 12.245 -12.758 1.00 93.31 198 PHE A C 1
ATOM 1580 O O . PHE A 1 198 ? -4.092 12.237 -11.662 1.00 93.31 198 PHE A O 1
ATOM 1587 N N . ALA A 1 199 ? -4.513 13.263 -13.613 1.00 91.56 199 ALA A N 1
ATOM 1588 C CA . ALA A 1 199 ? -3.737 14.465 -13.309 1.00 91.56 199 ALA A CA 1
ATOM 1589 C C . ALA A 1 199 ? -4.356 15.323 -12.187 1.00 91.56 199 ALA A C 1
ATOM 1591 O O . ALA A 1 199 ? -3.649 16.135 -11.598 1.00 91.56 199 ALA A O 1
ATOM 1592 N N . GLN A 1 200 ? -5.639 15.124 -11.877 1.00 93.44 200 GLN A N 1
ATOM 1593 C CA . GLN A 1 200 ? -6.392 15.840 -10.842 1.00 93.44 200 GLN A CA 1
ATOM 1594 C C . GLN A 1 200 ? -6.616 15.001 -9.572 1.00 93.44 200 GLN A C 1
ATOM 1596 O O . GLN A 1 200 ? -7.381 15.396 -8.696 1.00 93.44 200 GLN A O 1
ATOM 1601 N N . LEU A 1 201 ? -5.958 13.841 -9.432 1.00 91.75 201 LEU A N 1
ATOM 1602 C CA . LEU A 1 201 ? -6.167 12.945 -8.286 1.00 91.75 201 LEU A CA 1
ATOM 1603 C C . LEU A 1 201 ? -5.923 13.612 -6.928 1.00 91.75 201 LEU A C 1
ATOM 1605 O O . LEU A 1 201 ? -6.614 13.280 -5.963 1.00 91.75 201 LEU A O 1
ATOM 1609 N N . ASP A 1 202 ? -5.006 14.577 -6.861 1.00 90.50 202 ASP A N 1
ATOM 1610 C CA . ASP A 1 202 ? -4.719 15.340 -5.643 1.00 90.50 202 ASP A CA 1
ATOM 1611 C C . ASP A 1 202 ? -5.950 16.094 -5.107 1.00 90.50 202 ASP A C 1
ATOM 1613 O O . ASP A 1 202 ? -6.101 16.227 -3.894 1.00 90.50 202 ASP A O 1
ATOM 1617 N N . GLU A 1 203 ? -6.896 16.487 -5.966 1.00 91.88 203 GLU A N 1
ATOM 1618 C CA . GLU A 1 203 ? -8.162 17.121 -5.556 1.00 91.88 203 GLU A CA 1
ATOM 1619 C C . GLU A 1 203 ? -9.081 16.154 -4.785 1.00 91.88 203 GLU A C 1
ATOM 1621 O O . GLU A 1 203 ? -9.985 16.564 -4.055 1.00 91.88 203 GLU A O 1
ATOM 1626 N N . THR A 1 204 ? -8.846 14.846 -4.919 1.00 92.44 204 THR A N 1
ATOM 1627 C CA . THR A 1 204 ? -9.614 13.793 -4.241 1.00 92.44 204 THR A CA 1
ATOM 1628 C C . THR A 1 204 ? -8.971 13.321 -2.938 1.00 92.44 204 THR A C 1
ATOM 1630 O O . THR A 1 204 ? -9.512 12.424 -2.281 1.00 92.44 204 THR A O 1
ATOM 1633 N N . ALA A 1 205 ? -7.828 13.895 -2.556 1.00 94.69 205 ALA A N 1
ATOM 1634 C CA . ALA A 1 205 ? -7.116 13.532 -1.343 1.00 94.69 205 ALA A CA 1
ATOM 1635 C C . ALA A 1 205 ? -7.946 13.788 -0.075 1.00 94.69 205 ALA A C 1
ATOM 1637 O O . ALA A 1 205 ? -8.808 14.671 -0.007 1.00 94.69 205 ALA A O 1
ATOM 1638 N N . PHE A 1 206 ? -7.692 12.990 0.957 1.00 93.12 206 PHE A N 1
ATOM 1639 C CA . PHE A 1 206 ? -8.060 13.358 2.314 1.00 93.12 206 PHE A CA 1
ATOM 1640 C C . PHE A 1 206 ? -7.165 14.502 2.791 1.00 93.12 206 PHE A C 1
ATOM 1642 O O . PHE A 1 206 ? -5.948 14.492 2.583 1.00 93.12 206 PHE A O 1
ATOM 1649 N N . GLU A 1 207 ? -7.774 15.471 3.464 1.00 90.12 207 GLU A N 1
ATOM 1650 C CA . GLU A 1 207 ? -7.044 16.558 4.103 1.00 90.12 207 GLU A CA 1
ATOM 1651 C C . GLU A 1 207 ? -6.152 16.002 5.221 1.00 90.12 207 GLU A C 1
ATOM 1653 O O . GLU A 1 207 ? -6.553 15.109 5.973 1.00 90.12 207 GLU A O 1
ATOM 1658 N N . ASP A 1 208 ? -4.910 16.484 5.276 1.00 89.94 208 ASP A N 1
ATOM 1659 C CA . ASP A 1 208 ? -3.881 16.124 6.262 1.00 89.94 208 ASP A CA 1
ATOM 1660 C C . ASP A 1 208 ? -3.566 14.629 6.436 1.00 89.94 208 ASP A C 1
ATOM 1662 O O . ASP A 1 208 ? -2.834 14.264 7.356 1.00 89.94 208 ASP A O 1
ATOM 1666 N N . THR A 1 209 ? -4.067 13.749 5.566 1.00 95.06 209 THR A N 1
ATOM 1667 C CA . THR A 1 209 ? -3.771 12.312 5.628 1.00 95.06 209 THR A CA 1
ATOM 1668 C C . THR A 1 209 ? -2.596 11.993 4.724 1.00 95.06 209 THR A C 1
ATOM 1670 O O . THR A 1 209 ? -2.666 12.172 3.502 1.00 95.06 209 THR A O 1
ATOM 1673 N N . ARG A 1 210 ? -1.506 11.504 5.317 1.00 95.06 210 ARG A N 1
ATOM 1674 C CA . ARG A 1 210 ? -0.269 11.209 4.588 1.00 95.06 210 ARG A CA 1
ATOM 1675 C C . ARG A 1 210 ? 0.313 9.873 5.011 1.00 95.06 210 ARG A C 1
ATOM 1677 O O . ARG A 1 210 ? 0.291 9.534 6.193 1.00 95.06 210 ARG A O 1
ATOM 1684 N N . ILE A 1 211 ? 0.898 9.161 4.053 1.00 95.69 211 ILE A N 1
ATOM 1685 C CA . ILE A 1 211 ? 1.776 8.023 4.330 1.00 95.69 211 ILE A CA 1
ATOM 1686 C C . ILE A 1 211 ? 3.234 8.438 4.168 1.00 95.69 211 ILE A C 1
ATOM 1688 O O . ILE A 1 211 ? 3.611 9.070 3.179 1.00 95.69 211 ILE A O 1
ATOM 1692 N N . GLN A 1 212 ? 4.045 8.076 5.156 1.00 94.38 212 GLN A N 1
ATOM 1693 C CA . GLN A 1 212 ? 5.491 8.212 5.138 1.00 94.38 212 GLN A CA 1
ATOM 1694 C C . GLN A 1 212 ? 6.112 6.969 4.514 1.00 94.38 212 GLN A C 1
ATOM 1696 O O . GLN A 1 212 ? 5.857 5.846 4.95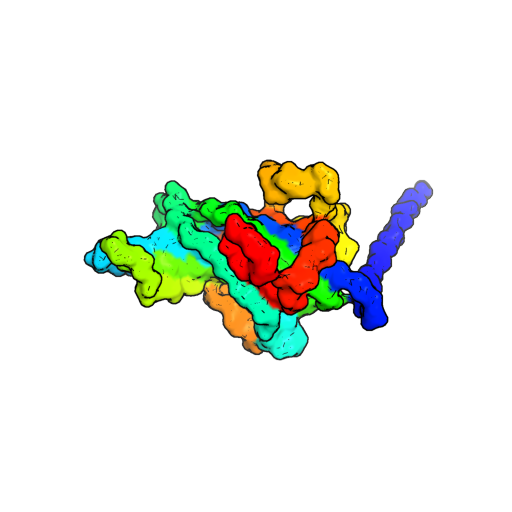9 1.00 94.38 212 GLN A O 1
ATOM 1701 N N . TYR A 1 213 ? 6.943 7.174 3.501 1.00 92.00 213 TYR A N 1
ATOM 1702 C CA . TYR A 1 213 ? 7.549 6.092 2.745 1.00 92.00 213 TYR A CA 1
ATOM 1703 C C . TYR A 1 213 ? 8.976 6.420 2.319 1.00 92.00 213 TYR A C 1
ATOM 1705 O O . TYR A 1 213 ? 9.421 7.571 2.327 1.00 92.00 213 TYR A O 1
ATOM 1713 N N . ARG A 1 214 ? 9.686 5.380 1.897 1.00 89.12 214 ARG A N 1
ATOM 1714 C CA . ARG A 1 214 ? 10.978 5.492 1.230 1.00 89.12 214 ARG A CA 1
ATOM 1715 C C . ARG A 1 214 ? 11.112 4.373 0.212 1.00 89.12 214 ARG A C 1
ATOM 1717 O O . ARG A 1 214 ? 10.728 3.251 0.514 1.00 89.12 214 ARG A O 1
ATOM 1724 N N . VAL A 1 215 ? 11.659 4.668 -0.965 1.00 87.44 215 VAL A N 1
ATOM 1725 C CA . VAL A 1 215 ? 11.977 3.660 -1.984 1.00 87.44 215 VAL A CA 1
ATOM 1726 C C . VAL A 1 215 ? 13.445 3.787 -2.352 1.00 87.44 215 VAL A C 1
ATOM 1728 O O . VAL A 1 215 ? 13.892 4.856 -2.762 1.00 87.44 215 VAL A O 1
ATOM 1731 N N . LEU A 1 216 ? 14.184 2.692 -2.220 1.00 85.25 216 LEU A N 1
ATOM 1732 C CA . LEU A 1 216 ? 15.609 2.614 -2.517 1.00 85.25 216 LEU A CA 1
ATOM 1733 C C . LEU A 1 216 ? 15.859 1.538 -3.568 1.00 85.25 216 LEU A C 1
ATOM 1735 O O . LEU A 1 216 ? 15.163 0.522 -3.605 1.00 85.25 216 LEU A O 1
ATOM 1739 N N . GLN A 1 217 ? 16.888 1.723 -4.394 1.00 84.19 217 GLN A N 1
ATOM 1740 C CA . GLN A 1 217 ? 17.385 0.621 -5.214 1.00 84.19 217 GLN A CA 1
ATOM 1741 C C . GLN A 1 217 ? 18.195 -0.351 -4.353 1.00 84.19 217 GLN A C 1
ATOM 1743 O O . GLN A 1 217 ? 19.126 0.051 -3.657 1.00 84.19 217 GLN A O 1
ATOM 1748 N N . HIS A 1 218 ? 17.871 -1.641 -4.439 1.00 84.62 218 HIS A N 1
ATOM 1749 C CA . HIS A 1 218 ? 18.462 -2.699 -3.623 1.00 84.62 218 HIS A CA 1
ATOM 1750 C C . HIS A 1 218 ? 19.129 -3.766 -4.503 1.00 84.62 218 HIS A C 1
ATOM 1752 O O . HIS A 1 218 ? 18.636 -4.882 -4.680 1.00 84.62 218 HIS A O 1
ATOM 1758 N N . GLN A 1 219 ? 20.293 -3.432 -5.063 1.00 82.31 219 GLN A N 1
ATOM 1759 C CA . GLN A 1 219 ? 20.985 -4.276 -6.049 1.00 82.31 219 GLN A CA 1
ATOM 1760 C C . GLN A 1 219 ? 21.347 -5.677 -5.521 1.00 82.31 219 GLN A C 1
ATOM 1762 O O . GLN A 1 219 ? 21.353 -6.638 -6.287 1.00 82.31 219 GLN A O 1
ATOM 1767 N N . ARG A 1 220 ? 21.570 -5.847 -4.207 1.00 82.50 220 ARG A N 1
ATOM 1768 C CA . ARG A 1 220 ? 21.833 -7.173 -3.608 1.00 82.50 220 ARG A CA 1
ATOM 1769 C C . ARG A 1 220 ? 20.659 -8.141 -3.744 1.00 82.50 220 ARG A C 1
ATOM 1771 O O . ARG A 1 220 ? 20.889 -9.344 -3.802 1.00 82.50 220 ARG A O 1
ATOM 1778 N N . LEU A 1 221 ? 19.427 -7.642 -3.865 1.00 85.25 221 LE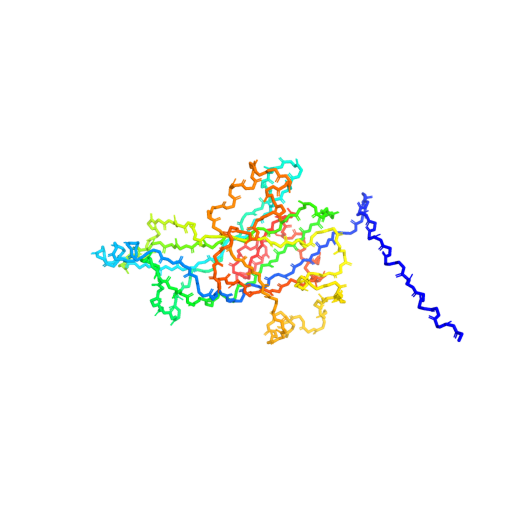U A N 1
ATOM 1779 C CA . LEU A 1 221 ? 18.250 -8.497 -4.063 1.00 85.25 221 LEU A CA 1
ATOM 1780 C C . LEU A 1 221 ? 18.366 -9.278 -5.378 1.00 85.25 221 LEU A C 1
ATOM 1782 O O . LEU A 1 221 ? 17.900 -10.409 -5.467 1.00 85.25 221 LEU A O 1
ATOM 1786 N N . LEU A 1 222 ? 19.079 -8.736 -6.374 1.00 87.31 222 LEU A N 1
ATOM 1787 C CA . LEU A 1 222 ? 19.322 -9.432 -7.636 1.00 87.31 222 LEU A CA 1
ATOM 1788 C C . LEU A 1 222 ? 20.137 -10.721 -7.473 1.00 87.31 222 LEU A C 1
ATOM 1790 O O . LEU A 1 222 ? 20.041 -11.599 -8.326 1.00 87.31 222 LEU A O 1
ATOM 1794 N N . GLN A 1 223 ? 20.895 -10.875 -6.382 1.00 87.56 223 GLN A N 1
ATOM 1795 C CA . GLN A 1 223 ? 21.591 -12.128 -6.063 1.00 87.56 223 GLN A CA 1
ATOM 1796 C C . GLN A 1 223 ? 20.600 -13.225 -5.643 1.00 87.56 223 GLN A C 1
ATOM 1798 O O . GLN A 1 223 ? 20.804 -14.396 -5.956 1.00 87.56 223 GLN A O 1
ATOM 1803 N N . ALA A 1 224 ? 19.494 -12.836 -5.004 1.00 85.62 224 ALA A N 1
ATOM 1804 C CA . ALA A 1 224 ? 18.416 -13.716 -4.563 1.00 85.62 224 ALA A CA 1
ATOM 1805 C C . ALA A 1 224 ? 17.247 -13.800 -5.564 1.00 85.62 224 ALA A C 1
ATOM 1807 O O . ALA A 1 224 ? 16.284 -14.512 -5.308 1.00 85.62 224 ALA A O 1
ATOM 1808 N N . ARG A 1 225 ? 17.323 -13.139 -6.731 1.00 86.62 225 ARG A N 1
ATOM 1809 C CA . ARG A 1 225 ? 16.219 -13.092 -7.717 1.00 86.62 225 ARG A CA 1
ATOM 1810 C C . ARG A 1 225 ? 15.752 -14.454 -8.232 1.00 86.62 225 ARG A C 1
ATOM 1812 O O . ARG A 1 225 ? 14.696 -14.546 -8.824 1.00 86.62 225 ARG A O 1
ATOM 1819 N N . HIS A 1 226 ? 16.568 -15.493 -8.079 1.00 87.38 226 HIS A N 1
ATOM 1820 C CA . HIS A 1 226 ? 16.210 -16.857 -8.467 1.00 87.38 226 HIS A CA 1
ATOM 1821 C C . HIS A 1 226 ? 15.230 -17.516 -7.481 1.00 87.38 226 HIS A C 1
ATOM 1823 O O . HIS A 1 226 ? 14.717 -18.589 -7.775 1.00 87.38 226 HIS A O 1
ATOM 1829 N N . LEU A 1 227 ? 14.997 -16.889 -6.323 1.00 88.25 227 LEU A N 1
ATOM 1830 C CA . LEU A 1 227 ? 14.085 -17.347 -5.277 1.00 88.25 227 LEU A CA 1
ATOM 1831 C C . LEU A 1 227 ? 12.714 -16.660 -5.337 1.00 88.25 227 LEU A C 1
ATOM 1833 O O . LEU A 1 227 ? 11.794 -17.098 -4.658 1.00 88.25 227 LEU A O 1
ATOM 1837 N N . ILE A 1 228 ? 12.585 -15.591 -6.126 1.00 89.06 228 ILE A N 1
ATOM 1838 C CA . ILE A 1 228 ? 11.379 -14.765 -6.231 1.00 89.06 228 ILE A CA 1
ATOM 1839 C C . ILE A 1 228 ? 11.009 -14.568 -7.702 1.00 89.06 228 ILE A C 1
ATOM 1841 O O . ILE A 1 228 ? 11.879 -14.425 -8.567 1.00 89.06 228 ILE A O 1
ATOM 1845 N N . TYR A 1 229 ? 9.720 -14.565 -8.015 1.00 91.25 229 TYR A N 1
ATOM 1846 C CA . TYR A 1 229 ? 9.241 -14.321 -9.370 1.00 91.25 229 TYR A CA 1
ATOM 1847 C C . TYR A 1 229 ? 9.371 -12.844 -9.747 1.00 91.25 229 TYR A C 1
ATOM 1849 O O . TYR A 1 229 ? 9.418 -11.942 -8.911 1.00 91.25 229 TYR A O 1
ATOM 1857 N N . GLU A 1 230 ? 9.454 -12.582 -11.047 1.00 91.62 230 GLU A N 1
ATOM 1858 C CA . GLU A 1 230 ? 9.486 -11.213 -11.548 1.00 91.62 230 GLU A CA 1
ATOM 1859 C C . GLU A 1 230 ? 8.185 -10.483 -11.187 1.00 91.62 230 GLU A C 1
ATOM 1861 O O . GLU A 1 230 ? 7.095 -11.019 -11.395 1.00 91.62 230 GLU A O 1
ATOM 1866 N N . ASN A 1 231 ? 8.292 -9.243 -10.697 1.00 92.94 231 ASN A N 1
ATOM 1867 C CA . ASN A 1 231 ? 7.158 -8.430 -10.236 1.00 92.94 231 ASN A CA 1
ATOM 1868 C C . ASN A 1 231 ? 6.388 -9.043 -9.051 1.00 92.94 231 ASN A C 1
ATOM 1870 O O . ASN A 1 231 ? 5.274 -8.612 -8.749 1.00 92.94 231 ASN A O 1
ATOM 1874 N N . GLU A 1 232 ? 6.980 -10.024 -8.369 1.00 94.44 232 GLU A N 1
ATOM 1875 C CA . GLU A 1 232 ? 6.511 -10.488 -7.073 1.00 94.44 232 GLU A CA 1
ATOM 1876 C C . GLU A 1 232 ? 6.970 -9.508 -5.990 1.00 94.44 232 GLU A C 1
ATOM 1878 O O . GLU A 1 232 ? 8.156 -9.180 -5.875 1.00 94.44 232 GLU A O 1
ATOM 1883 N N . LEU A 1 233 ? 6.006 -9.011 -5.222 1.00 95.19 233 LEU A N 1
ATOM 1884 C CA . LEU A 1 233 ? 6.232 -8.236 -4.012 1.00 95.19 233 LEU A CA 1
ATOM 1885 C C . LEU A 1 233 ? 6.379 -9.198 -2.832 1.00 95.19 233 LEU A C 1
ATOM 1887 O O . LEU A 1 233 ? 5.485 -10.011 -2.598 1.00 95.19 233 LEU A O 1
ATOM 1891 N N . VAL A 1 234 ? 7.481 -9.077 -2.093 1.00 93.94 234 VAL A N 1
ATOM 1892 C CA . VAL A 1 234 ? 7.775 -9.911 -0.919 1.00 93.94 234 VAL A CA 1
ATOM 1893 C C . VAL A 1 234 ? 8.195 -9.062 0.277 1.00 93.94 234 VAL A C 1
ATOM 1895 O O . VAL A 1 234 ? 8.934 -8.087 0.138 1.00 93.94 234 VAL A O 1
ATOM 1898 N N . GLY A 1 235 ? 7.747 -9.433 1.467 1.00 90.94 235 GLY A N 1
ATOM 1899 C CA . GLY A 1 235 ? 8.152 -8.856 2.742 1.00 90.94 235 GLY A CA 1
ATOM 1900 C C . GLY A 1 235 ? 9.138 -9.745 3.514 1.00 90.94 235 GLY A C 1
ATOM 1901 O O . GLY A 1 235 ? 9.332 -10.911 3.177 1.00 90.94 235 GLY A O 1
ATOM 1902 N N . PRO A 1 236 ? 9.744 -9.232 4.603 1.00 83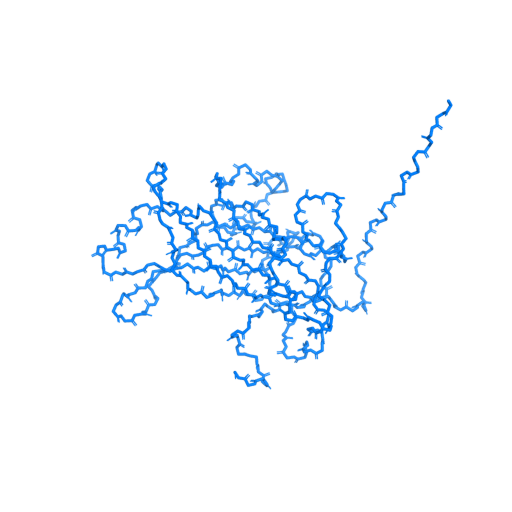.44 236 PRO A N 1
ATOM 1903 C CA . PRO A 1 236 ? 10.676 -9.987 5.445 1.00 83.44 236 PRO A CA 1
ATOM 1904 C C . PRO A 1 236 ? 10.098 -11.254 6.080 1.00 83.44 236 PRO A C 1
ATOM 1906 O O . PRO A 1 236 ? 10.857 -12.130 6.479 1.00 83.44 236 PRO A O 1
ATOM 1909 N N . SER A 1 237 ? 8.777 -11.310 6.249 1.00 81.19 237 SER A N 1
ATOM 1910 C CA . SER A 1 237 ? 8.073 -12.423 6.895 1.00 81.19 237 SER A CA 1
ATOM 1911 C C . SER A 1 237 ? 7.451 -13.398 5.896 1.00 81.19 237 SER A C 1
ATOM 1913 O O . SER A 1 237 ? 6.832 -14.373 6.321 1.00 81.19 237 SER A O 1
ATOM 1915 N N . ASP A 1 238 ? 7.602 -13.148 4.594 1.00 82.81 238 ASP A N 1
ATOM 1916 C CA . ASP A 1 238 ? 7.041 -14.019 3.571 1.00 82.81 238 ASP A CA 1
ATOM 1917 C C . ASP A 1 238 ? 7.886 -15.283 3.423 1.00 82.81 238 ASP A C 1
ATOM 1919 O O . ASP A 1 238 ? 9.120 -15.263 3.465 1.00 82.81 238 ASP A O 1
ATOM 1923 N N . ILE A 1 239 ? 7.205 -16.413 3.239 1.00 75.94 239 ILE A N 1
ATOM 1924 C CA . ILE A 1 239 ? 7.865 -17.701 3.049 1.00 75.94 239 ILE A CA 1
ATOM 1925 C C . ILE A 1 239 ? 8.377 -17.765 1.613 1.00 75.94 239 ILE A C 1
ATOM 1927 O O . ILE A 1 239 ? 7.627 -18.040 0.678 1.00 75.94 239 ILE A O 1
ATOM 1931 N N . VAL A 1 240 ? 9.680 -17.559 1.450 1.00 73.50 240 VAL A N 1
ATOM 1932 C CA . VAL A 1 240 ? 10.366 -17.748 0.172 1.00 73.50 240 VAL A CA 1
ATOM 1933 C C . VAL A 1 240 ? 10.850 -19.194 0.076 1.00 73.50 240 VAL A C 1
ATOM 1935 O O . VAL A 1 240 ? 11.625 -19.667 0.913 1.00 73.50 240 VAL A O 1
ATOM 1938 N N . ALA A 1 241 ? 10.394 -19.923 -0.945 1.00 66.88 241 ALA A N 1
ATOM 1939 C CA . ALA A 1 241 ? 10.761 -21.323 -1.137 1.00 66.88 241 ALA A CA 1
ATOM 1940 C C . ALA A 1 241 ? 12.290 -21.492 -1.223 1.00 66.88 241 ALA A C 1
ATOM 1942 O O . ALA A 1 241 ? 12.967 -20.833 -2.007 1.00 66.88 241 ALA A O 1
ATOM 1943 N N . GLY A 1 242 ? 12.839 -22.395 -0.407 1.00 65.56 242 GLY A N 1
ATOM 1944 C CA . GLY A 1 242 ? 14.286 -22.625 -0.322 1.00 65.56 242 GLY A CA 1
ATOM 1945 C C . GLY A 1 242 ? 15.021 -21.740 0.692 1.00 65.56 242 GLY A C 1
ATOM 1946 O O . GLY A 1 242 ? 16.202 -21.979 0.943 1.00 65.56 242 GLY A O 1
ATOM 1947 N N . MET A 1 243 ? 14.340 -20.786 1.334 1.00 65.19 243 MET A N 1
ATOM 1948 C CA . MET A 1 243 ? 14.847 -20.065 2.503 1.00 65.19 243 MET A CA 1
ATOM 1949 C C . MET A 1 243 ? 14.243 -20.638 3.790 1.00 65.19 243 MET A C 1
ATOM 1951 O O . MET A 1 243 ? 13.106 -21.107 3.808 1.00 65.19 243 MET A O 1
ATOM 1955 N N . ARG A 1 244 ? 15.024 -20.645 4.878 1.00 58.03 244 ARG A N 1
ATOM 1956 C CA . ARG A 1 244 ? 14.480 -20.959 6.206 1.00 58.03 244 ARG A CA 1
ATOM 1957 C C . ARG A 1 244 ? 13.722 -19.730 6.733 1.00 58.03 244 ARG A C 1
ATOM 1959 O O . ARG A 1 244 ? 14.237 -18.633 6.517 1.00 58.03 2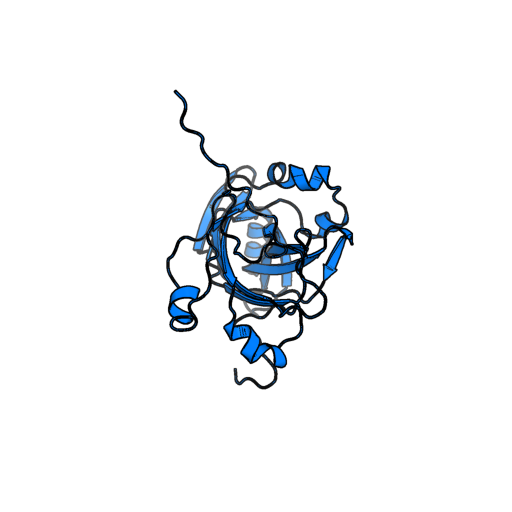44 ARG A O 1
ATOM 1966 N N . PRO A 1 245 ? 12.563 -19.916 7.391 1.00 51.81 245 PRO A N 1
ATOM 1967 C CA . PRO A 1 245 ? 11.874 -18.845 8.109 1.00 51.81 245 PRO A CA 1
ATOM 1968 C C . PRO A 1 245 ? 12.755 -18.201 9.184 1.00 51.81 245 PRO A C 1
ATOM 1970 O O . PRO A 1 245 ? 13.611 -18.924 9.753 1.00 51.81 245 PRO A O 1
#